Protein AF-A0A0N4T5H9-F1 (afdb_monomer_lite)

Structure (mmCIF, N/CA/C/O backbone):
data_AF-A0A0N4T5H9-F1
#
_entry.id   AF-A0A0N4T5H9-F1
#
loop_
_atom_site.group_PDB
_atom_site.id
_atom_site.type_symbol
_atom_site.label_atom_id
_atom_site.label_alt_id
_atom_site.label_comp_id
_atom_site.label_asym_id
_atom_site.label_entity_id
_atom_site.label_seq_id
_atom_site.pdbx_PDB_ins_code
_atom_site.Cartn_x
_atom_site.Cartn_y
_atom_site.Cartn_z
_atom_site.occupancy
_atom_site.B_iso_or_equiv
_atom_site.auth_seq_id
_atom_site.auth_comp_id
_atom_site.auth_asym_id
_atom_site.auth_atom_id
_atom_site.pdbx_PDB_model_num
ATOM 1 N N . MET A 1 1 ? 27.068 -24.570 19.892 1.00 39.22 1 MET A N 1
ATOM 2 C CA . MET A 1 1 ? 26.490 -24.006 21.129 1.00 39.22 1 MET A CA 1
ATOM 3 C C . MET A 1 1 ? 27.334 -22.810 21.532 1.00 39.22 1 MET A C 1
ATOM 5 O O . MET A 1 1 ? 28.509 -23.020 21.765 1.00 39.22 1 MET A O 1
ATOM 9 N N . HIS A 1 2 ? 26.787 -21.591 21.517 1.00 27.41 2 HIS A N 1
ATOM 10 C CA . HIS A 1 2 ? 27.026 -20.537 22.518 1.00 27.41 2 HIS A CA 1
ATOM 11 C C . HIS A 1 2 ? 26.233 -19.280 22.125 1.00 27.41 2 HIS A C 1
ATOM 13 O O . HIS A 1 2 ? 26.503 -18.631 21.120 1.00 27.41 2 HIS A O 1
ATOM 19 N N . PHE A 1 3 ? 25.209 -18.996 22.929 1.00 32.16 3 PHE A N 1
ATOM 20 C CA . PHE A 1 3 ? 24.444 -17.753 22.984 1.00 32.16 3 PHE A CA 1
ATOM 21 C C . PHE A 1 3 ? 25.029 -16.884 24.110 1.00 32.16 3 PHE A C 1
ATOM 23 O O . PHE A 1 3 ? 25.274 -17.404 25.197 1.00 32.16 3 PHE A O 1
ATOM 30 N N . SER A 1 4 ? 25.148 -15.572 23.903 1.00 33.88 4 SER A N 1
ATOM 31 C CA . SER A 1 4 ? 25.145 -14.555 24.974 1.00 33.88 4 SER A CA 1
ATOM 32 C C . SER A 1 4 ? 24.847 -13.175 24.352 1.00 33.88 4 SER A C 1
ATOM 34 O O . SER A 1 4 ? 25.606 -12.647 23.554 1.00 33.88 4 SER A O 1
ATOM 36 N N . ALA A 1 5 ? 23.608 -12.682 24.443 1.00 38.81 5 ALA A N 1
ATOM 37 C CA . ALA A 1 5 ? 23.087 -11.842 25.531 1.00 38.81 5 ALA A CA 1
ATOM 38 C C . ALA A 1 5 ? 23.601 -10.382 25.516 1.00 38.81 5 ALA A C 1
ATOM 40 O O . ALA A 1 5 ? 24.245 -9.923 26.454 1.00 38.81 5 ALA A O 1
ATOM 41 N N . LEU A 1 6 ? 23.240 -9.614 24.479 1.00 41.06 6 LEU A N 1
ATOM 42 C CA . LEU A 1 6 ? 23.252 -8.147 24.543 1.00 41.06 6 LEU A CA 1
ATOM 43 C C . LEU A 1 6 ? 21.972 -7.653 25.234 1.00 41.06 6 LEU A C 1
ATOM 45 O O . LEU A 1 6 ? 20.851 -8.039 24.903 1.00 41.06 6 LEU A O 1
ATOM 49 N N . THR A 1 7 ? 22.165 -6.842 26.268 1.00 40.56 7 THR A N 1
ATOM 50 C CA . THR A 1 7 ? 21.190 -6.544 27.316 1.00 40.56 7 THR A CA 1
ATOM 51 C C . THR A 1 7 ? 20.249 -5.389 26.945 1.00 40.56 7 THR A C 1
ATOM 53 O O . THR A 1 7 ? 20.640 -4.360 26.398 1.00 40.56 7 THR A O 1
ATOM 56 N N . LYS A 1 8 ? 18.969 -5.539 27.314 1.00 44.84 8 LYS A N 1
ATOM 57 C CA . LYS A 1 8 ? 17.819 -4.647 27.038 1.00 44.84 8 LYS A CA 1
ATOM 58 C C . LYS A 1 8 ? 17.963 -3.169 27.479 1.00 44.84 8 LYS A C 1
ATOM 60 O O . LYS A 1 8 ? 17.078 -2.373 27.185 1.00 44.84 8 LYS A O 1
ATOM 65 N N . LYS A 1 9 ? 19.052 -2.771 28.152 1.00 39.38 9 LYS A N 1
ATOM 66 C CA . LYS A 1 9 ? 19.261 -1.412 28.702 1.00 39.38 9 LYS A CA 1
ATOM 67 C C . LYS A 1 9 ? 19.756 -0.372 27.684 1.00 39.38 9 LYS A C 1
ATOM 69 O O . LYS A 1 9 ? 19.501 0.815 27.866 1.00 39.38 9 LYS A O 1
ATOM 74 N N . GLN A 1 10 ? 20.430 -0.777 26.606 1.00 36.09 10 GLN A N 1
ATOM 75 C CA . GLN A 1 10 ? 20.929 0.175 25.594 1.00 36.09 10 GLN A CA 1
ATOM 76 C C . GLN A 1 10 ? 19.849 0.641 24.605 1.00 36.09 10 GLN A C 1
ATOM 78 O O . GLN A 1 10 ? 19.958 1.727 24.036 1.00 36.09 10 GLN A O 1
ATOM 83 N N . ILE A 1 11 ? 18.776 -0.138 24.442 1.00 41.50 11 ILE A N 1
ATOM 84 C CA . ILE A 1 11 ? 17.653 0.193 23.553 1.00 41.50 11 ILE A CA 1
ATOM 85 C C . ILE A 1 11 ? 16.735 1.241 24.202 1.00 41.50 11 ILE A C 1
ATOM 87 O O . ILE A 1 11 ? 16.258 2.149 23.526 1.00 41.50 11 ILE A O 1
ATOM 91 N N . THR A 1 12 ? 16.550 1.192 25.524 1.00 41.12 12 THR A N 1
ATOM 92 C CA . THR A 1 12 ? 15.654 2.108 26.248 1.00 41.12 12 THR A CA 1
ATOM 93 C C . THR A 1 12 ? 16.169 3.548 26.321 1.00 41.12 12 THR A C 1
ATOM 95 O O . THR A 1 12 ? 15.364 4.473 26.313 1.00 41.12 12 THR A O 1
ATOM 98 N N . CYS A 1 13 ? 17.490 3.771 26.326 1.00 37.91 13 CYS A N 1
ATOM 99 C CA . CYS A 1 13 ? 18.054 5.126 26.424 1.00 37.91 13 CYS A CA 1
ATOM 100 C C . CYS A 1 13 ? 18.021 5.885 25.081 1.00 37.91 13 CYS A C 1
ATOM 102 O O . CYS A 1 13 ? 17.723 7.074 25.050 1.00 37.91 13 CYS A O 1
ATOM 104 N N . LYS A 1 14 ? 18.222 5.194 23.947 1.00 40.81 14 LYS A N 1
ATOM 105 C CA . LYS A 1 14 ? 18.081 5.807 22.610 1.00 40.81 14 LYS A CA 1
ATOM 106 C C . LYS A 1 14 ? 16.625 6.123 22.254 1.00 40.81 14 LYS A C 1
ATOM 108 O O . LYS A 1 14 ? 16.367 7.106 21.569 1.00 40.81 14 LYS A O 1
ATOM 113 N N . LEU A 1 15 ? 15.680 5.319 22.746 1.00 42.81 15 LEU A N 1
ATOM 114 C CA . LEU A 1 15 ? 14.251 5.524 22.509 1.00 42.81 15 LEU A CA 1
ATOM 115 C C . LEU A 1 15 ? 13.704 6.747 23.272 1.00 42.81 15 LEU A C 1
ATOM 117 O O . LEU A 1 15 ? 12.879 7.481 22.737 1.00 42.81 15 LEU A O 1
ATOM 121 N N . ALA A 1 16 ? 14.194 7.006 24.490 1.00 41.59 16 ALA A N 1
ATOM 122 C CA . ALA A 1 16 ? 13.716 8.110 25.326 1.00 41.59 16 ALA A CA 1
ATOM 123 C C . ALA A 1 16 ? 14.136 9.497 24.798 1.00 41.59 16 ALA A C 1
ATOM 125 O O . ALA A 1 16 ? 13.314 10.411 24.759 1.00 41.59 16 ALA A O 1
ATOM 126 N N . THR A 1 17 ? 15.377 9.656 24.329 1.00 44.97 17 THR A N 1
ATOM 127 C CA . THR A 1 17 ? 15.875 10.958 23.845 1.00 44.97 17 THR A CA 1
ATOM 128 C C . THR A 1 17 ? 15.283 11.343 22.484 1.00 44.97 17 THR A C 1
ATOM 130 O O . THR A 1 17 ? 15.044 12.520 22.226 1.00 44.97 17 THR A O 1
ATOM 133 N N . GLN A 1 18 ? 14.978 10.361 21.627 1.00 42.66 18 GLN A N 1
ATOM 134 C CA . GLN A 1 18 ? 14.375 10.620 20.316 1.00 42.66 18 GLN A CA 1
ATOM 135 C C . GLN A 1 18 ? 12.886 10.997 20.429 1.00 42.66 18 GLN A C 1
ATOM 137 O O . GLN A 1 18 ? 12.432 11.897 19.727 1.00 42.66 18 GLN A O 1
ATOM 142 N N . ILE A 1 19 ? 12.140 10.356 21.341 1.00 45.50 19 ILE A N 1
ATOM 143 C CA . ILE A 1 19 ? 10.709 10.636 21.558 1.00 45.50 19 ILE A CA 1
ATOM 144 C C . ILE A 1 19 ? 10.498 12.032 22.162 1.00 45.50 19 ILE A C 1
ATOM 146 O O . ILE A 1 19 ? 9.573 12.737 21.756 1.00 45.50 19 ILE A O 1
ATOM 150 N N . MET A 1 20 ? 11.380 12.467 23.068 1.00 44.34 20 MET A N 1
ATOM 151 C CA . MET A 1 20 ? 11.301 13.801 23.680 1.00 44.34 20 MET A CA 1
ATOM 152 C C . MET A 1 20 ? 11.513 14.934 22.661 1.00 44.34 20 MET A C 1
ATOM 154 O O . MET A 1 20 ? 10.913 15.992 22.803 1.00 44.34 20 MET A O 1
ATOM 158 N N . CYS A 1 21 ? 12.296 14.709 21.599 1.00 42.00 21 CYS A N 1
ATOM 159 C CA . CYS A 1 21 ? 12.596 15.742 20.600 1.00 42.00 21 CYS A CA 1
ATOM 160 C C . CYS A 1 21 ? 11.495 15.897 19.525 1.00 42.00 21 CYS A C 1
ATOM 162 O O . CYS A 1 21 ? 11.351 16.957 18.923 1.00 42.00 21 CYS A O 1
ATOM 164 N N . THR A 1 22 ? 10.665 14.870 19.299 1.00 44.16 22 THR A N 1
ATOM 165 C CA . THR A 1 22 ? 9.539 14.930 18.339 1.00 44.16 22 THR A CA 1
ATOM 166 C C . THR A 1 22 ? 8.216 15.416 18.938 1.00 44.16 22 THR A C 1
ATOM 168 O O . THR A 1 22 ? 7.281 15.699 18.193 1.00 44.16 22 THR A O 1
ATOM 171 N N . LEU A 1 23 ? 8.115 15.547 20.263 1.00 39.09 23 LEU A N 1
ATOM 172 C CA . LEU A 1 23 ? 6.903 16.033 20.939 1.00 39.09 23 LEU A CA 1
ATOM 173 C C . LEU A 1 23 ? 6.856 17.560 21.120 1.00 39.09 23 LEU A C 1
ATOM 175 O O . LEU A 1 23 ? 5.932 18.067 21.747 1.00 39.09 23 LEU A O 1
ATOM 179 N N . GLN A 1 24 ? 7.788 18.309 20.525 1.00 42.69 24 GLN A N 1
ATOM 180 C CA . GLN A 1 24 ? 7.769 19.778 20.556 1.00 42.69 24 GLN A CA 1
ATOM 181 C C . GLN A 1 24 ? 6.921 20.411 19.433 1.00 42.69 24 GLN A C 1
ATOM 183 O O . GLN A 1 24 ? 6.772 21.627 19.398 1.00 42.69 24 GLN A O 1
ATOM 188 N N . TYR A 1 25 ? 6.337 19.601 18.537 1.00 44.06 25 TYR A N 1
ATOM 189 C CA . TYR A 1 25 ? 5.547 20.068 17.384 1.00 44.06 25 TYR A CA 1
ATOM 190 C C . TYR A 1 25 ? 4.061 19.681 17.405 1.00 44.06 25 TYR A C 1
ATOM 192 O O . TYR A 1 25 ? 3.340 19.973 16.454 1.00 44.06 25 TYR A O 1
ATOM 200 N N . VAL A 1 26 ? 3.565 19.068 18.483 1.00 36.06 26 VAL A N 1
ATOM 201 C CA . VAL A 1 26 ? 2.126 18.829 18.656 1.00 36.06 26 VAL A CA 1
ATOM 202 C C . VAL A 1 26 ? 1.702 19.452 19.974 1.00 36.06 26 VAL A C 1
ATOM 204 O O . VAL A 1 26 ? 2.042 18.965 21.048 1.00 36.06 26 VAL A O 1
ATOM 207 N N . HIS A 1 27 ? 0.977 20.562 19.884 1.00 38.94 27 HIS A N 1
ATOM 208 C CA . HIS A 1 27 ? 0.356 21.215 21.024 1.00 38.94 27 HIS A CA 1
ATOM 209 C C . HIS A 1 27 ? -0.698 20.268 21.623 1.00 38.94 27 HIS A C 1
ATOM 211 O O . HIS A 1 27 ? -1.805 20.146 21.104 1.00 38.94 27 HIS A O 1
ATOM 217 N N . VAL A 1 28 ? -0.333 19.553 22.689 1.00 34.84 28 VAL A N 1
ATOM 218 C CA . VAL A 1 28 ? -1.264 18.789 23.529 1.00 34.84 28 VAL A CA 1
ATOM 219 C C . VAL A 1 28 ? -1.175 19.369 24.941 1.00 34.84 28 VAL A C 1
ATOM 221 O O . VAL A 1 28 ? -0.084 19.368 25.519 1.00 34.84 28 VAL A O 1
ATOM 224 N N . PRO A 1 29 ? -2.271 19.887 25.521 1.00 37.62 29 PRO A N 1
ATOM 225 C CA . PRO A 1 29 ? -2.235 20.438 26.865 1.00 37.62 29 PRO A CA 1
ATOM 226 C C . PRO A 1 29 ? -1.990 19.325 27.897 1.00 37.62 29 PRO A C 1
ATOM 228 O O . PRO A 1 29 ? -2.724 18.345 27.977 1.00 37.62 29 PRO A O 1
ATOM 231 N N . ALA A 1 30 ? -0.920 19.512 28.672 1.00 40.31 30 ALA A N 1
ATOM 232 C CA . ALA A 1 30 ? -0.655 18.966 30.003 1.00 40.31 30 ALA A CA 1
ATOM 233 C C . ALA A 1 30 ? -1.007 17.484 30.265 1.00 40.31 30 ALA A C 1
ATOM 235 O O . ALA A 1 30 ? -1.919 17.170 31.027 1.00 40.31 30 ALA A O 1
ATOM 236 N N . LEU A 1 31 ? -0.171 16.557 29.788 1.00 32.88 31 LEU A N 1
ATOM 237 C CA . LEU A 1 31 ? -0.035 15.242 30.426 1.00 32.88 31 LEU A CA 1
ATOM 238 C C . LEU A 1 31 ? 1.099 15.290 31.461 1.00 32.88 31 LEU A C 1
ATOM 240 O O . LEU A 1 31 ? 2.283 15.255 31.126 1.00 32.88 31 LEU A O 1
ATOM 244 N N . ARG A 1 32 ? 0.729 15.371 32.746 1.00 39.72 32 ARG A N 1
ATOM 245 C CA . ARG A 1 32 ? 1.647 15.170 33.880 1.00 39.72 32 ARG A CA 1
ATOM 246 C C . ARG A 1 32 ? 2.096 13.707 33.911 1.00 39.72 32 ARG A C 1
ATOM 248 O O . ARG A 1 32 ? 1.381 12.852 34.427 1.00 39.72 32 ARG A O 1
ATOM 255 N N . PHE A 1 33 ? 3.301 13.416 33.434 1.00 29.30 33 PHE A N 1
ATOM 256 C CA . PHE A 1 33 ? 3.949 12.133 33.702 1.00 29.30 33 PHE A CA 1
ATOM 257 C C . PHE A 1 33 ? 4.701 12.200 35.037 1.00 29.30 33 PHE A C 1
ATOM 259 O O . PHE A 1 33 ? 5.674 12.936 35.183 1.00 29.30 33 PHE A O 1
ATOM 266 N N . ARG A 1 34 ? 4.255 11.418 36.030 1.00 36.59 34 ARG A N 1
ATOM 267 C CA . ARG A 1 34 ? 5.051 11.124 37.231 1.00 36.59 34 ARG A CA 1
ATOM 268 C C . ARG A 1 34 ? 6.066 10.042 36.876 1.00 36.59 34 ARG A C 1
ATOM 270 O O . ARG A 1 34 ? 5.709 8.872 36.768 1.00 36.59 34 ARG A O 1
ATOM 277 N N . ILE A 1 35 ? 7.326 10.424 36.712 1.00 34.97 35 ILE A N 1
ATOM 278 C CA . ILE A 1 35 ? 8.437 9.471 36.663 1.00 34.97 35 ILE A CA 1
ATOM 279 C C . ILE A 1 35 ? 8.789 9.118 38.110 1.00 34.97 35 ILE A C 1
ATOM 281 O O . ILE A 1 35 ? 9.207 9.977 38.883 1.00 34.97 35 ILE A O 1
ATOM 285 N N . TRP A 1 36 ? 8.594 7.857 38.492 1.00 29.62 36 TRP A N 1
ATOM 286 C CA . TRP A 1 36 ? 9.040 7.339 39.785 1.00 29.62 36 TRP A CA 1
ATOM 287 C C . TRP A 1 36 ? 10.500 6.892 39.647 1.00 29.62 36 TRP A C 1
ATOM 289 O O . TRP A 1 36 ? 10.788 5.759 39.263 1.00 29.62 36 TRP A O 1
ATOM 299 N N . LEU A 1 37 ? 11.443 7.795 39.920 1.00 34.19 37 LEU A N 1
ATOM 300 C CA . LEU A 1 37 ? 12.820 7.388 40.188 1.00 34.19 37 LEU A CA 1
ATOM 301 C C . LEU A 1 37 ? 12.828 6.737 41.574 1.00 34.19 37 LEU A C 1
ATOM 303 O O . LEU A 1 37 ? 12.548 7.389 42.579 1.00 34.19 37 LEU A O 1
ATOM 307 N N . ARG A 1 38 ? 13.115 5.432 41.638 1.00 32.03 38 ARG A N 1
ATOM 308 C CA . ARG A 1 38 ? 13.429 4.783 42.917 1.00 32.03 38 ARG A CA 1
ATOM 309 C C . ARG A 1 38 ? 14.622 5.519 43.529 1.00 32.03 38 ARG A C 1
ATOM 311 O O . ARG A 1 38 ? 15.711 5.442 42.972 1.00 32.03 38 ARG A O 1
ATOM 318 N N . GLY A 1 39 ? 14.422 6.162 44.679 1.00 40.06 39 GLY A N 1
ATOM 319 C CA . GLY A 1 39 ? 15.521 6.394 45.616 1.00 40.06 39 GLY A CA 1
ATOM 320 C C . GLY A 1 39 ? 15.753 7.795 46.173 1.00 40.06 39 GLY A C 1
ATOM 321 O O . GLY A 1 39 ? 16.691 7.912 46.949 1.00 40.06 39 GLY A O 1
ATOM 322 N N . THR A 1 40 ? 14.955 8.831 45.896 1.00 31.59 40 THR A N 1
ATOM 323 C CA . THR A 1 40 ? 15.081 10.101 46.644 1.00 31.59 40 THR A CA 1
ATOM 324 C C . THR A 1 40 ? 13.724 10.736 46.943 1.00 31.59 40 THR A C 1
ATOM 326 O O . THR A 1 40 ? 12.840 10.851 46.096 1.00 31.59 40 THR A O 1
ATOM 329 N N . LYS A 1 41 ? 13.532 11.090 48.217 1.00 32.53 41 LYS A N 1
ATOM 330 C CA . LYS A 1 41 ? 12.342 11.755 48.747 1.00 32.53 41 LYS A CA 1
ATOM 331 C C . LYS A 1 41 ? 12.366 13.228 48.331 1.00 32.53 41 LYS A C 1
ATOM 333 O O . LYS A 1 41 ? 13.335 13.898 48.644 1.00 32.53 41 LYS A O 1
ATOM 338 N N . SER A 1 42 ? 11.250 13.704 47.771 1.00 36.22 42 SER A N 1
ATOM 339 C CA . SER A 1 42 ? 10.806 15.110 47.733 1.00 36.22 42 SER A CA 1
ATOM 340 C C . SER A 1 42 ? 11.697 16.127 47.006 1.00 36.22 42 SER A C 1
ATOM 342 O O . SER A 1 42 ? 12.847 16.306 47.364 1.00 36.22 42 SER A O 1
ATOM 344 N N . LEU A 1 43 ? 11.085 16.856 46.063 1.00 38.19 43 LEU A N 1
ATOM 345 C CA . LEU A 1 43 ? 11.258 18.283 45.701 1.00 38.19 43 LEU A CA 1
ATOM 346 C C . LEU A 1 43 ? 10.579 18.427 44.323 1.00 38.19 43 LEU A C 1
ATOM 348 O O . LEU A 1 43 ? 11.106 17.975 43.315 1.00 38.19 43 LEU A O 1
ATOM 352 N N . ARG A 1 44 ? 9.261 18.645 44.254 1.00 38.75 44 ARG A N 1
ATOM 353 C CA . ARG A 1 44 ? 8.592 19.961 44.239 1.00 38.75 44 ARG A CA 1
ATOM 354 C C . ARG A 1 44 ? 9.331 20.997 43.375 1.00 38.75 44 ARG A C 1
ATOM 356 O O . ARG A 1 44 ? 10.379 21.489 43.760 1.00 38.75 44 ARG A O 1
ATOM 363 N N . ASP A 1 45 ? 8.699 21.256 42.228 1.00 33.34 45 ASP A N 1
ATOM 364 C CA . ASP A 1 45 ? 8.788 22.416 41.336 1.00 33.34 45 ASP A CA 1
ATOM 365 C C . ASP A 1 45 ? 10.111 22.678 40.601 1.00 33.34 45 ASP A C 1
ATOM 367 O O . ASP A 1 45 ? 10.962 23.446 41.031 1.00 33.34 45 ASP A O 1
ATOM 371 N N . VAL A 1 46 ? 10.220 22.106 39.396 1.00 38.06 46 VAL A N 1
ATOM 372 C CA . VAL A 1 46 ? 11.136 22.588 38.353 1.00 38.06 46 VAL A CA 1
ATOM 373 C C . VAL A 1 46 ? 10.288 23.147 37.211 1.00 38.06 46 VAL A C 1
ATOM 375 O O . VAL A 1 46 ? 9.695 22.391 36.440 1.00 38.06 46 VAL A O 1
ATOM 378 N N . SER A 1 47 ? 10.200 24.476 37.126 1.00 31.30 47 SER A N 1
ATOM 379 C CA . SER A 1 47 ? 9.632 25.183 35.972 1.00 31.30 47 SER A CA 1
ATOM 380 C C . SER A 1 47 ? 10.693 25.332 34.885 1.00 31.30 47 SER A C 1
ATOM 382 O O . SER A 1 47 ? 11.792 25.811 35.151 1.00 31.30 47 SER A O 1
ATOM 384 N N . PHE A 1 48 ? 10.352 24.962 33.650 1.00 33.72 48 PHE A N 1
ATOM 385 C CA . PHE A 1 48 ? 11.185 25.206 32.474 1.00 33.72 48 PHE A CA 1
ATOM 386 C C . PHE A 1 48 ? 10.597 26.367 31.666 1.00 33.72 48 PHE A C 1
ATOM 388 O O . PHE A 1 48 ? 9.481 26.266 31.161 1.00 33.72 48 PHE A O 1
ATOM 395 N N . HIS A 1 49 ? 11.357 27.453 31.518 1.00 29.14 49 HIS A N 1
ATOM 396 C CA . HIS A 1 49 ? 11.109 28.472 30.498 1.00 29.14 49 HIS A CA 1
ATOM 397 C C . HIS A 1 49 ? 11.926 28.128 29.248 1.00 29.14 49 HIS A C 1
ATOM 399 O O . HIS A 1 49 ? 13.148 28.022 29.318 1.00 29.14 49 HIS A O 1
ATOM 405 N N . PHE A 1 50 ? 11.262 27.980 28.101 1.00 33.19 50 PHE A N 1
ATOM 406 C CA . PHE A 1 50 ? 11.929 27.919 26.800 1.00 33.19 50 PHE A CA 1
ATOM 407 C C . PHE A 1 50 ? 11.882 29.304 26.153 1.00 33.19 50 PHE A C 1
ATOM 409 O O . PHE A 1 50 ? 10.810 29.765 25.767 1.00 33.19 50 PHE A O 1
ATOM 416 N N . CYS A 1 51 ? 13.039 29.961 26.039 1.00 28.88 51 CYS A N 1
ATOM 417 C CA . CYS A 1 51 ? 13.213 31.099 25.138 1.00 28.88 51 CYS A CA 1
ATOM 418 C C . CYS A 1 51 ? 13.775 30.595 23.799 1.00 28.88 51 CYS A C 1
ATOM 420 O O . CYS A 1 51 ? 14.547 29.637 23.767 1.00 28.88 51 CYS A O 1
ATOM 422 N N . GLY A 1 52 ? 13.295 31.179 22.703 1.00 33.06 52 GLY A N 1
ATOM 423 C CA . GLY A 1 52 ? 13.366 30.620 21.357 1.00 33.06 52 GLY A CA 1
ATOM 424 C C . GLY A 1 52 ? 14.711 30.702 20.625 1.00 33.06 52 GLY A C 1
ATOM 425 O O . GLY A 1 52 ? 15.616 31.439 20.994 1.00 33.06 52 GLY A O 1
ATOM 426 N N . LEU A 1 53 ? 14.707 29.970 19.504 1.00 32.19 53 LEU A N 1
ATOM 427 C CA . LEU A 1 53 ? 15.606 29.953 18.340 1.00 32.19 53 LEU A CA 1
ATOM 428 C C . LEU A 1 53 ? 17.040 29.398 18.496 1.00 32.19 53 LEU A C 1
ATOM 430 O O . LEU A 1 53 ? 17.684 29.552 19.531 1.00 32.19 53 LEU A O 1
ATOM 434 N N . PRO A 1 54 ? 17.547 28.707 17.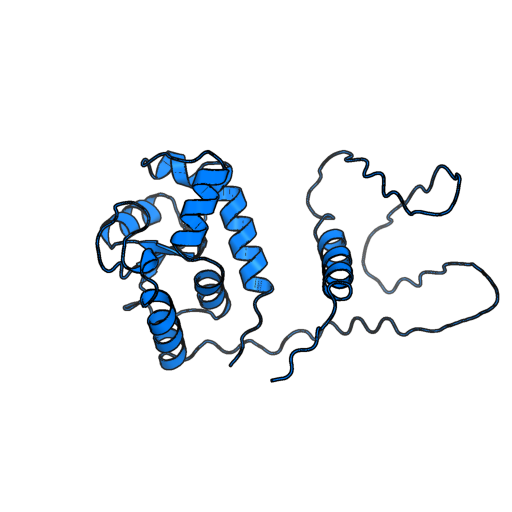448 1.00 42.19 54 PRO A N 1
ATOM 435 C CA . PRO A 1 54 ? 18.792 27.966 17.503 1.00 42.19 54 PRO A CA 1
ATOM 436 C C . PRO A 1 54 ? 19.953 28.858 17.064 1.00 42.19 54 PRO A C 1
ATOM 438 O O . PRO A 1 54 ? 20.276 28.964 15.883 1.00 42.19 54 PRO A O 1
ATOM 441 N N . SER A 1 55 ? 20.635 29.445 18.034 1.00 38.22 55 SER A N 1
ATOM 442 C CA . SER A 1 55 ? 21.982 29.976 17.840 1.00 38.22 55 SER A CA 1
ATOM 443 C C . SER A 1 55 ? 22.796 29.648 19.085 1.00 38.22 55 SER A C 1
ATOM 445 O O . SER A 1 55 ? 22.629 30.267 20.126 1.00 38.22 55 SER A O 1
ATOM 447 N N . ILE A 1 56 ? 23.620 28.598 18.964 1.00 49.84 56 ILE A N 1
ATOM 448 C CA . ILE A 1 56 ? 24.774 28.241 19.811 1.00 49.84 56 ILE A CA 1
ATOM 449 C C . ILE A 1 56 ? 24.613 28.683 21.282 1.00 49.84 56 ILE A C 1
ATOM 451 O O . ILE A 1 56 ? 25.242 29.628 21.748 1.00 49.84 56 ILE A O 1
ATOM 455 N N . GLY A 1 57 ? 23.745 27.988 22.020 1.00 33.66 57 GLY A N 1
ATOM 456 C CA . GLY A 1 57 ? 23.524 28.217 23.449 1.00 33.66 57 GLY A CA 1
ATOM 457 C C . GLY A 1 57 ? 24.330 27.248 24.316 1.00 33.66 57 GLY A C 1
ATOM 458 O O . GLY A 1 57 ? 24.200 26.031 24.186 1.00 33.66 57 GLY A O 1
ATOM 459 N N . ARG A 1 58 ? 25.155 27.787 25.219 1.00 44.69 58 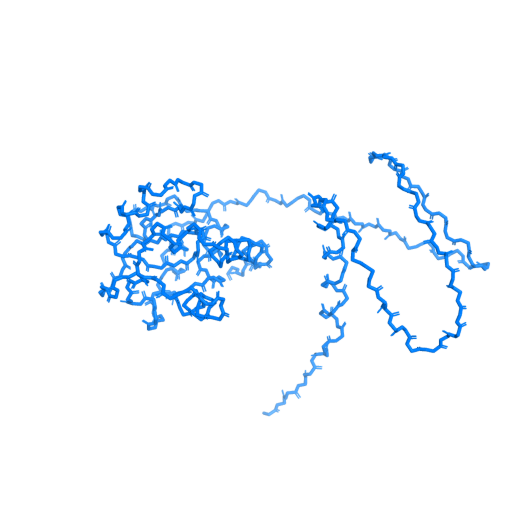ARG A N 1
ATOM 460 C CA . ARG A 1 58 ? 25.872 27.062 26.282 1.00 44.69 58 ARG A CA 1
ATOM 461 C C . ARG A 1 58 ? 24.885 26.756 27.419 1.00 44.69 58 ARG A C 1
ATOM 463 O O . ARG A 1 58 ? 24.276 27.679 27.945 1.00 44.69 58 ARG A O 1
ATOM 470 N N . VAL A 1 59 ? 24.740 25.494 27.825 1.00 37.84 59 VAL A N 1
ATOM 471 C CA . VAL A 1 59 ? 23.951 25.123 29.017 1.00 37.84 59 VAL A CA 1
ATOM 472 C C . VAL A 1 59 ? 24.904 24.913 30.188 1.00 37.84 59 VAL A C 1
ATOM 474 O O . VAL A 1 59 ? 25.738 24.011 30.161 1.00 37.84 59 VAL A O 1
ATOM 477 N N . THR A 1 60 ? 24.788 25.742 31.222 1.00 38.81 60 THR A N 1
ATOM 478 C CA . THR A 1 60 ? 25.448 25.534 32.516 1.00 38.81 60 THR A CA 1
ATOM 479 C C . THR A 1 60 ? 24.491 24.812 33.456 1.00 38.81 60 THR A C 1
ATOM 481 O O . THR A 1 60 ? 23.476 25.376 33.857 1.00 38.81 60 THR A O 1
ATOM 484 N N . LEU A 1 61 ? 24.820 23.577 33.833 1.00 39.75 61 LEU A N 1
ATOM 485 C CA . LEU A 1 61 ? 24.204 22.892 34.968 1.00 39.75 61 LEU A CA 1
ATOM 486 C C . LEU A 1 61 ? 25.233 22.871 36.098 1.00 39.75 61 LEU A C 1
ATOM 488 O O . LEU A 1 61 ? 26.231 22.160 36.024 1.00 39.75 61 LEU A O 1
ATOM 492 N N . GLY A 1 62 ? 25.027 23.713 37.108 1.00 34.09 62 GLY A N 1
ATOM 493 C CA . GLY A 1 62 ? 25.906 23.787 38.268 1.00 34.09 62 GLY A CA 1
ATOM 494 C C . GLY A 1 62 ? 25.560 22.713 39.290 1.00 34.09 62 GLY A C 1
ATOM 495 O O . GLY A 1 62 ? 24.570 22.851 40.001 1.00 34.09 62 GLY A O 1
ATOM 496 N N . VAL A 1 63 ? 26.405 21.685 39.403 1.00 37.53 63 VAL A N 1
ATOM 497 C CA . VAL A 1 63 ? 26.555 20.905 40.640 1.00 37.53 63 VAL A CA 1
ATOM 498 C C . VAL A 1 63 ? 28.029 20.501 40.786 1.00 37.53 63 VAL A C 1
ATOM 500 O O . VAL A 1 63 ? 28.479 19.569 40.131 1.00 37.53 63 VAL A O 1
ATOM 503 N N . GLY A 1 64 ? 28.785 21.189 41.647 1.00 38.38 64 GLY A N 1
ATOM 504 C CA . GLY A 1 64 ? 30.100 20.726 42.118 1.00 38.38 64 GLY A CA 1
ATOM 505 C C . GLY A 1 64 ? 31.279 20.813 41.129 1.00 38.38 64 GLY A C 1
ATOM 506 O O . GLY A 1 64 ? 31.128 20.888 39.917 1.00 38.38 64 GLY A O 1
ATOM 507 N N . HIS A 1 65 ? 32.488 20.835 41.692 1.00 39.69 65 HIS A N 1
ATOM 508 C CA . HIS A 1 65 ? 33.749 21.350 41.132 1.00 39.69 65 HIS A CA 1
ATOM 509 C C . HIS A 1 65 ? 34.452 20.464 40.071 1.00 39.69 65 HIS A C 1
ATOM 511 O O . HIS A 1 65 ? 35.680 20.452 39.998 1.00 39.69 65 HIS A O 1
ATOM 517 N N . LEU A 1 66 ? 33.714 19.712 39.246 1.00 38.09 66 LEU A N 1
ATOM 518 C CA . LEU A 1 66 ? 34.299 18.829 38.227 1.00 38.09 66 LEU A CA 1
ATOM 519 C C . LEU A 1 66 ? 33.815 19.210 36.819 1.00 38.09 66 LEU A C 1
ATOM 521 O O . LEU A 1 66 ? 32.707 18.875 36.405 1.00 38.09 66 LEU A O 1
ATOM 525 N N . VAL A 1 67 ? 34.664 19.917 36.069 1.00 40.62 67 VAL A N 1
ATOM 526 C CA . VAL A 1 67 ? 34.409 20.278 34.668 1.00 40.62 67 VAL A CA 1
ATOM 527 C C . VAL A 1 67 ? 34.698 19.061 33.788 1.00 40.62 67 VAL A C 1
ATOM 529 O O . VAL A 1 67 ? 35.812 18.875 33.310 1.00 40.62 67 VAL A O 1
ATOM 532 N N . LEU A 1 68 ? 33.698 18.209 33.569 1.00 38.84 68 LEU A N 1
ATOM 533 C CA . LEU A 1 68 ? 33.736 17.231 32.481 1.00 38.84 68 LEU A CA 1
ATOM 534 C C . LEU A 1 68 ? 33.187 17.898 31.219 1.00 38.84 68 LEU A C 1
ATOM 536 O O . LEU A 1 68 ? 31.982 17.930 30.972 1.00 38.84 68 LEU A O 1
ATOM 540 N N . SER A 1 69 ? 34.089 18.453 30.416 1.00 40.44 69 SER A N 1
ATOM 541 C CA . SER A 1 69 ? 33.815 18.880 29.047 1.00 40.44 69 SER A CA 1
ATOM 542 C C . SER A 1 69 ? 33.558 17.648 28.176 1.00 40.44 69 SER A C 1
ATOM 544 O O . SER A 1 69 ? 34.454 17.114 27.531 1.00 40.44 69 SER A O 1
ATOM 546 N N . VAL A 1 70 ? 32.315 17.170 28.153 1.00 39.97 70 VAL A N 1
ATOM 547 C CA . VAL A 1 70 ? 31.888 16.204 27.139 1.00 39.97 70 VAL A CA 1
ATOM 548 C C . VAL A 1 70 ? 31.528 17.000 25.886 1.00 39.97 70 VAL A C 1
ATOM 550 O O . VAL A 1 70 ? 30.590 17.800 25.936 1.00 39.97 70 VAL A O 1
ATOM 553 N N . PRO A 1 71 ? 32.228 16.827 24.753 1.00 42.44 71 PRO A N 1
ATOM 554 C CA . PRO A 1 71 ? 31.759 17.404 23.509 1.00 42.44 71 PRO A CA 1
ATOM 555 C C . PRO A 1 71 ? 30.417 16.750 23.166 1.00 42.44 71 PRO A C 1
ATOM 557 O O . PRO A 1 71 ? 30.360 15.574 22.806 1.00 42.44 71 PRO A O 1
ATOM 560 N N . ILE A 1 72 ? 29.324 17.516 23.229 1.00 48.41 72 ILE A N 1
ATOM 561 C CA . ILE A 1 72 ? 28.108 17.194 22.475 1.00 48.41 72 ILE A CA 1
ATOM 562 C C . ILE A 1 72 ? 28.434 17.515 21.018 1.00 48.41 72 ILE A C 1
ATOM 564 O O . ILE A 1 72 ? 27.936 18.465 20.422 1.00 48.41 72 ILE A O 1
ATOM 568 N N . ALA A 1 73 ? 29.301 16.703 20.423 1.00 44.03 73 ALA A N 1
ATOM 569 C CA . ALA A 1 73 ? 29.269 16.516 18.994 1.00 44.03 73 ALA A CA 1
ATOM 570 C C . ALA A 1 73 ? 28.022 15.670 18.722 1.00 44.03 73 ALA A C 1
ATOM 572 O O . ALA A 1 73 ? 28.099 14.466 18.479 1.00 44.03 73 ALA A O 1
ATOM 573 N N . CYS A 1 74 ? 26.843 16.302 18.752 1.00 39.84 74 CYS A N 1
ATOM 574 C CA . CYS A 1 74 ? 25.737 15.808 17.947 1.00 39.84 74 CYS A CA 1
ATOM 57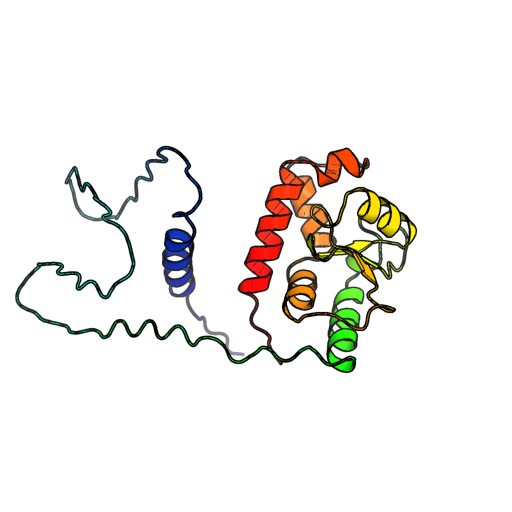5 C C . CYS A 1 74 ? 26.126 16.114 16.501 1.00 39.84 74 CYS A C 1
ATOM 577 O O . CYS A 1 74 ? 25.648 17.058 15.878 1.00 39.84 74 CYS A O 1
ATOM 579 N N . HIS A 1 75 ? 27.095 15.350 15.999 1.00 37.53 75 HIS A N 1
ATOM 580 C CA . HIS A 1 75 ? 27.440 15.309 14.599 1.00 37.53 75 HIS A CA 1
ATOM 581 C C . HIS A 1 75 ? 26.263 14.596 13.939 1.00 37.53 75 HIS A C 1
ATOM 583 O O . HIS A 1 75 ? 26.286 13.390 13.685 1.00 37.53 75 HIS A O 1
ATOM 589 N N . PHE A 1 76 ? 25.176 15.338 13.733 1.00 38.88 76 PHE A N 1
ATOM 590 C CA . PHE A 1 76 ? 24.172 14.970 12.762 1.00 38.88 76 PHE A CA 1
ATOM 591 C C . PHE A 1 76 ? 24.912 15.032 11.431 1.00 38.88 76 PHE A C 1
ATOM 593 O O . PHE A 1 76 ? 25.046 16.090 10.825 1.00 38.88 76 PHE A O 1
ATOM 600 N N . LYS A 1 77 ? 25.526 13.907 11.037 1.00 42.00 77 LYS A N 1
ATOM 601 C CA . LYS A 1 77 ? 25.958 13.701 9.661 1.00 42.00 77 LYS A CA 1
ATOM 602 C C . LYS A 1 77 ? 24.711 13.971 8.829 1.00 42.00 77 LYS A C 1
ATOM 604 O O . LYS A 1 77 ? 23.807 13.139 8.803 1.00 42.00 77 LYS A O 1
ATOM 609 N N . MET A 1 78 ? 24.649 15.155 8.224 1.00 37.75 78 MET A N 1
ATOM 610 C CA . MET A 1 78 ? 23.794 15.414 7.080 1.00 37.75 78 MET A CA 1
ATOM 611 C C . MET A 1 78 ? 24.137 14.293 6.105 1.00 37.75 78 MET A C 1
ATOM 613 O O . MET A 1 78 ? 25.282 14.173 5.666 1.00 37.75 78 MET A O 1
ATOM 617 N N . GLY A 1 79 ? 23.203 13.351 5.980 1.00 43.31 79 GLY A N 1
ATOM 618 C CA . GLY A 1 79 ? 23.412 12.110 5.258 1.00 43.31 79 GLY A CA 1
ATOM 619 C C . GLY A 1 79 ? 23.851 12.415 3.837 1.00 43.31 79 GLY A C 1
ATOM 620 O O . GLY A 1 79 ? 23.366 13.366 3.226 1.00 43.31 79 GLY A O 1
ATOM 621 N N . ALA A 1 80 ? 24.776 11.598 3.335 1.00 50.31 80 ALA A N 1
ATOM 622 C CA . ALA A 1 80 ? 25.043 11.493 1.912 1.00 50.31 80 ALA A CA 1
ATOM 623 C C . ALA A 1 80 ? 23.712 11.442 1.145 1.00 50.31 80 ALA A C 1
ATOM 625 O O . ALA A 1 80 ? 22.751 10.839 1.631 1.00 50.31 80 ALA A O 1
ATOM 626 N N . ALA A 1 81 ? 23.659 12.086 -0.023 1.00 56.09 81 ALA A N 1
ATOM 627 C CA . ALA A 1 81 ? 22.536 11.955 -0.939 1.00 56.09 81 ALA A CA 1
ATOM 628 C C . ALA A 1 81 ? 22.233 10.459 -1.116 1.00 56.09 81 ALA A C 1
ATOM 630 O O . ALA A 1 81 ? 23.083 9.704 -1.580 1.00 56.09 81 ALA A O 1
ATOM 631 N N . GLU A 1 82 ? 21.067 10.015 -0.648 1.00 67.12 82 GLU A N 1
ATOM 632 C CA . GLU A 1 82 ? 20.657 8.620 -0.767 1.00 67.12 82 GLU A CA 1
ATOM 633 C C . GLU A 1 82 ? 20.363 8.379 -2.254 1.00 67.12 82 GLU A C 1
ATOM 635 O O . GLU A 1 82 ? 19.321 8.800 -2.761 1.00 67.12 82 GLU A O 1
ATOM 640 N N . GLU A 1 83 ? 21.322 7.790 -2.975 1.00 82.81 83 GLU A N 1
ATOM 641 C CA . GLU A 1 83 ? 21.166 7.448 -4.390 1.00 82.81 83 GLU A CA 1
ATOM 642 C C . GLU A 1 83 ? 19.932 6.559 -4.578 1.00 82.81 83 GLU A C 1
ATOM 644 O O . GLU A 1 83 ? 19.636 5.706 -3.743 1.00 82.81 83 GLU A O 1
ATOM 649 N N . ALA A 1 84 ? 19.173 6.768 -5.656 1.00 88.94 84 ALA A N 1
ATOM 650 C CA . ALA A 1 84 ? 17.954 6.004 -5.903 1.00 88.94 84 ALA A CA 1
ATOM 651 C C . ALA A 1 84 ? 18.258 4.496 -6.063 1.00 88.94 84 ALA A C 1
ATOM 653 O O . ALA A 1 84 ? 19.283 4.144 -6.646 1.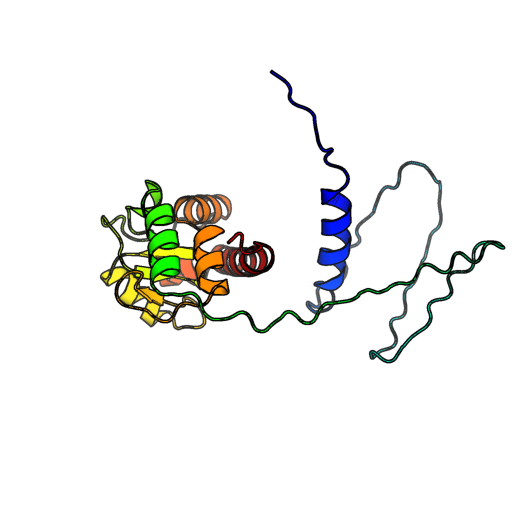00 88.94 84 ALA A O 1
ATOM 654 N N . PRO A 1 85 ? 17.372 3.597 -5.590 1.00 91.94 85 PRO A N 1
ATOM 655 C CA . PRO A 1 85 ? 17.579 2.157 -5.716 1.00 91.94 85 PRO A CA 1
ATOM 656 C C . PRO A 1 85 ? 17.636 1.724 -7.181 1.00 91.94 85 PRO A C 1
ATOM 658 O O . PRO A 1 85 ? 16.842 2.187 -8.011 1.00 91.94 85 PRO A O 1
ATOM 661 N N . LEU A 1 86 ? 18.515 0.770 -7.496 1.00 92.12 86 LEU A N 1
ATOM 662 C CA . LEU A 1 86 ? 18.551 0.172 -8.825 1.00 92.12 86 LEU A CA 1
ATOM 663 C C . LEU A 1 86 ? 17.331 -0.735 -9.027 1.00 92.12 86 LEU A C 1
ATOM 665 O O . LEU A 1 86 ? 16.750 -1.290 -8.090 1.00 92.12 86 LEU A O 1
ATOM 669 N N . LYS A 1 87 ? 16.964 -0.964 -10.292 1.00 91.62 87 LYS A N 1
ATOM 670 C CA . LYS A 1 87 ? 15.853 -1.862 -10.653 1.00 91.62 87 LYS A CA 1
ATOM 671 C C . LYS A 1 87 ? 16.022 -3.270 -10.061 1.00 91.62 87 LYS A C 1
ATOM 673 O O . LYS A 1 87 ? 15.035 -3.875 -9.642 1.00 91.62 87 LYS A O 1
ATOM 678 N N . ALA A 1 88 ? 17.255 -3.776 -10.006 1.00 92.62 88 ALA A N 1
ATOM 679 C CA . ALA A 1 88 ? 17.571 -5.083 -9.430 1.00 92.62 88 ALA A CA 1
ATOM 680 C C . ALA A 1 88 ? 17.301 -5.142 -7.913 1.00 92.62 88 ALA A C 1
ATOM 682 O O . ALA A 1 88 ? 16.775 -6.146 -7.419 1.00 92.62 88 ALA A O 1
ATOM 683 N N . ASP A 1 89 ? 17.577 -4.054 -7.188 1.00 93.00 89 ASP A N 1
ATOM 684 C CA . ASP A 1 89 ? 17.336 -3.957 -5.745 1.00 93.00 89 ASP A CA 1
ATOM 685 C C . ASP A 1 89 ? 15.839 -3.956 -5.450 1.00 93.00 89 ASP A C 1
ATOM 687 O O . ASP A 1 89 ? 15.354 -4.751 -4.639 1.00 93.00 89 ASP A O 1
ATOM 691 N N . ILE A 1 90 ? 15.085 -3.133 -6.189 1.00 94.62 90 ILE A N 1
ATOM 692 C CA . ILE A 1 90 ? 13.620 -3.050 -6.103 1.00 94.62 90 ILE A CA 1
ATOM 693 C C . ILE A 1 90 ? 13.002 -4.443 -6.296 1.00 94.62 90 ILE A C 1
ATOM 695 O O . ILE A 1 90 ? 12.201 -4.905 -5.477 1.00 94.62 90 ILE A O 1
ATOM 699 N N . GLN A 1 91 ? 13.412 -5.148 -7.355 1.00 94.44 91 GLN A N 1
ATOM 700 C CA . GLN A 1 91 ? 12.925 -6.496 -7.655 1.00 94.44 91 GLN A CA 1
ATOM 701 C C . GLN A 1 91 ? 13.291 -7.500 -6.560 1.00 94.44 91 GLN A C 1
ATOM 703 O O . GLN A 1 91 ? 12.461 -8.331 -6.180 1.00 94.44 91 GLN A O 1
ATOM 708 N N . THR A 1 92 ? 14.506 -7.419 -6.018 1.00 95.12 92 THR A N 1
ATOM 709 C CA . THR A 1 92 ? 14.962 -8.301 -4.940 1.00 95.12 92 THR A CA 1
ATOM 710 C C . THR A 1 92 ? 14.151 -8.095 -3.664 1.00 95.12 92 THR A C 1
ATOM 712 O O . THR A 1 92 ? 13.726 -9.080 -3.048 1.00 95.12 92 THR A O 1
ATOM 715 N N . VAL A 1 93 ? 13.875 -6.842 -3.292 1.00 94.88 93 VAL A N 1
ATOM 716 C CA . VAL A 1 93 ? 13.039 -6.504 -2.132 1.00 94.88 93 VAL A CA 1
ATOM 717 C C . VAL A 1 93 ? 11.618 -7.037 -2.320 1.00 94.88 93 VAL A C 1
ATOM 719 O O . VAL A 1 93 ? 11.128 -7.783 -1.468 1.00 94.88 93 VAL A O 1
ATOM 722 N N . PHE A 1 94 ? 10.966 -6.747 -3.449 1.00 96.19 94 PHE A N 1
ATOM 723 C CA . PHE A 1 94 ? 9.597 -7.218 -3.686 1.00 96.19 94 PHE A CA 1
ATOM 724 C C . PHE A 1 94 ? 9.494 -8.736 -3.838 1.00 96.19 94 PHE A C 1
ATOM 726 O O . PHE A 1 94 ? 8.494 -9.324 -3.423 1.00 96.19 94 PHE A O 1
ATOM 733 N N . ARG A 1 95 ? 10.522 -9.405 -4.369 1.00 95.19 95 ARG A N 1
ATOM 734 C CA . ARG A 1 95 ? 10.584 -10.873 -4.392 1.00 95.19 95 ARG A CA 1
ATOM 735 C C . ARG A 1 95 ? 10.541 -11.449 -2.977 1.00 95.19 95 ARG A C 1
ATOM 737 O O . ARG A 1 95 ? 9.748 -12.353 -2.728 1.00 95.19 95 ARG A O 1
ATOM 744 N N . LYS A 1 96 ? 11.334 -10.899 -2.049 1.00 96.00 96 LYS A N 1
ATOM 745 C CA . LYS A 1 96 ? 11.340 -11.323 -0.637 1.00 96.00 96 LYS A CA 1
ATOM 746 C C . LYS A 1 96 ? 9.994 -11.038 0.038 1.00 96.00 96 LYS A C 1
ATOM 748 O O . LYS A 1 96 ? 9.426 -11.922 0.672 1.00 96.00 96 LYS A O 1
ATOM 753 N N . LEU A 1 97 ? 9.448 -9.833 -0.127 1.00 96.00 97 LEU A N 1
ATOM 754 C CA . LEU A 1 97 ? 8.214 -9.435 0.559 1.00 96.00 97 LEU A CA 1
ATOM 755 C C . LEU A 1 97 ? 6.969 -10.174 0.048 1.00 96.00 97 LEU A C 1
ATOM 757 O O . LEU A 1 97 ? 6.121 -10.552 0.856 1.00 96.00 97 LEU A O 1
ATOM 761 N N . ARG A 1 98 ? 6.852 -10.424 -1.262 1.00 95.06 98 ARG A N 1
ATOM 762 C CA . ARG A 1 98 ? 5.716 -11.171 -1.844 1.00 95.06 98 ARG A CA 1
ATOM 763 C C . ARG A 1 98 ? 5.796 -12.683 -1.618 1.00 95.06 98 ARG A C 1
ATOM 765 O O . ARG A 1 98 ? 4.820 -13.387 -1.862 1.00 95.06 98 ARG A O 1
ATOM 772 N N . ALA A 1 99 ? 6.935 -13.199 -1.151 1.00 95.38 99 ALA A N 1
ATOM 773 C CA . ALA A 1 99 ? 7.037 -14.594 -0.733 1.00 95.38 99 ALA A CA 1
ATOM 774 C C . ALA A 1 99 ? 6.209 -14.873 0.535 1.00 95.38 99 ALA A C 1
ATOM 776 O O . ALA A 1 99 ? 5.741 -15.998 0.719 1.00 95.38 99 ALA A O 1
ATOM 777 N N . LEU A 1 100 ? 5.981 -13.851 1.372 1.00 95.31 100 LEU A N 1
ATOM 778 C CA . LEU A 1 100 ? 5.178 -13.964 2.589 1.00 95.31 100 LEU A CA 1
ATOM 779 C C . LEU A 1 100 ? 3.713 -14.288 2.250 1.00 95.31 100 LEU A C 1
ATOM 781 O O . LEU A 1 100 ? 3.122 -13.590 1.424 1.00 95.31 100 LEU A O 1
ATOM 785 N N . PRO A 1 101 ? 3.093 -15.288 2.908 1.00 94.81 101 PRO A N 1
ATOM 786 C CA . PRO A 1 101 ? 1.761 -15.772 2.546 1.00 94.81 101 PRO A CA 1
ATOM 787 C C . PRO A 1 101 ? 0.697 -14.675 2.638 1.00 94.81 101 PRO A C 1
ATOM 789 O O . PRO A 1 101 ? -0.080 -14.502 1.708 1.00 94.81 101 PRO A O 1
ATOM 792 N N . CYS A 1 102 ? 0.729 -13.848 3.686 1.00 95.56 102 CYS A N 1
ATOM 793 C CA . CYS A 1 102 ? -0.246 -12.770 3.871 1.00 95.56 102 CYS A CA 1
ATOM 794 C C . CYS A 1 102 ? -0.166 -11.666 2.802 1.00 95.56 102 CYS A C 1
ATOM 796 O O . CYS A 1 102 ? -1.121 -10.916 2.634 1.00 95.56 102 CYS A O 1
ATOM 798 N N . ASN A 1 103 ? 0.961 -11.536 2.093 1.00 97.00 103 ASN A N 1
ATOM 799 C CA . ASN A 1 103 ? 1.126 -10.556 1.015 1.00 97.00 103 ASN A CA 1
ATOM 800 C C . ASN A 1 103 ? 0.700 -11.116 -0.355 1.00 97.00 103 ASN A C 1
ATOM 802 O O . ASN A 1 103 ? 0.721 -10.384 -1.342 1.00 97.00 103 ASN A O 1
ATOM 806 N N . LYS A 1 104 ? 0.326 -12.403 -0.435 1.00 96.94 104 LYS A N 1
ATOM 807 C CA . LYS A 1 104 ? -0.188 -13.038 -1.661 1.00 96.94 104 LYS A CA 1
ATOM 808 C C . LYS A 1 104 ? -1.683 -12.813 -1.872 1.00 96.94 104 LYS A C 1
ATOM 810 O O . LYS A 1 104 ? -2.214 -13.258 -2.882 1.00 96.94 104 LYS A O 1
ATOM 815 N N . GLU A 1 105 ? -2.339 -12.113 -0.959 1.00 97.81 105 GLU A N 1
ATOM 816 C CA . GLU A 1 105 ? -3.755 -11.772 -1.029 1.00 97.81 105 GLU A CA 1
ATOM 817 C C . GLU A 1 105 ? -3.910 -10.263 -0.879 1.00 97.81 105 GLU A C 1
ATOM 819 O O . GLU A 1 105 ? -3.200 -9.625 -0.097 1.00 97.81 105 GLU A O 1
ATOM 824 N N . CYS A 1 106 ? -4.817 -9.681 -1.656 1.00 98.25 106 CYS A N 1
ATOM 825 C CA . CYS A 1 106 ? -5.152 -8.272 -1.583 1.00 98.25 106 CYS A CA 1
ATOM 826 C C . CYS A 1 106 ? -5.691 -7.938 -0.192 1.00 98.25 106 CYS A C 1
ATOM 828 O O . CYS A 1 106 ? -6.595 -8.604 0.305 1.00 98.25 106 CYS A O 1
ATOM 830 N N . PHE A 1 107 ? -5.181 -6.859 0.397 1.00 98.19 107 PHE A N 1
ATOM 831 C CA . PHE A 1 107 ? -5.562 -6.436 1.740 1.00 98.19 107 PHE A CA 1
ATOM 832 C C . PHE A 1 107 ? -7.059 -6.113 1.897 1.00 98.19 107 PHE A C 1
ATOM 834 O O . PHE A 1 107 ? -7.605 -6.335 2.974 1.00 98.19 107 PHE A O 1
ATOM 841 N N . ASP A 1 108 ? -7.714 -5.598 0.852 1.00 97.50 108 ASP A N 1
ATOM 842 C CA . ASP A 1 108 ? -9.126 -5.197 0.938 1.00 97.50 108 ASP A CA 1
ATOM 843 C C . ASP A 1 108 ? -10.111 -6.287 0.520 1.00 97.50 108 ASP A C 1
ATOM 845 O O . ASP A 1 108 ? -11.070 -6.539 1.238 1.00 97.50 108 ASP A O 1
ATOM 849 N N . CYS A 1 109 ? -9.886 -6.944 -0.622 1.00 97.25 109 CYS A N 1
ATOM 850 C CA . CYS A 1 109 ? -10.836 -7.907 -1.189 1.00 97.25 109 CYS A CA 1
ATOM 851 C C . CYS A 1 109 ? -10.369 -9.372 -1.155 1.00 97.25 109 CYS A C 1
ATOM 853 O O . CYS A 1 109 ? -11.111 -10.251 -1.581 1.00 97.25 109 CYS A O 1
ATOM 855 N N . GLY A 1 110 ? -9.137 -9.660 -0.717 1.00 96.62 110 GLY A N 1
ATOM 856 C CA . GLY A 1 110 ? -8.593 -11.025 -0.689 1.00 96.62 110 GLY A CA 1
ATOM 857 C C . GLY A 1 110 ? -8.199 -11.608 -2.055 1.00 96.62 110 GLY A C 1
ATOM 858 O O . GLY A 1 110 ? -7.760 -12.753 -2.124 1.00 96.62 110 GLY A O 1
ATOM 859 N N . ALA A 1 111 ? -8.306 -10.842 -3.149 1.00 97.56 111 ALA A N 1
ATOM 860 C CA . ALA A 1 111 ? -7.884 -11.288 -4.478 1.00 97.56 111 ALA A CA 1
ATOM 861 C C . ALA A 1 111 ? -6.418 -11.757 -4.491 1.00 97.56 111 ALA A C 1
ATOM 863 O O . ALA A 1 111 ? -5.541 -11.135 -3.886 1.00 97.56 111 ALA A O 1
ATOM 864 N N . ARG A 1 112 ? -6.144 -12.856 -5.196 1.00 97.00 112 ARG A N 1
ATOM 865 C CA . ARG A 1 112 ? -4.821 -13.492 -5.204 1.00 97.00 112 ARG A CA 1
ATOM 866 C C . ARG A 1 112 ? -3.791 -12.680 -5.986 1.00 97.00 112 ARG A C 1
ATOM 868 O O . ARG A 1 112 ? -4.112 -11.998 -6.954 1.00 97.00 112 ARG A O 1
ATOM 875 N N . ASN A 1 113 ? -2.536 -12.819 -5.574 1.00 94.56 113 ASN A N 1
ATOM 876 C CA . ASN A 1 113 ? -1.345 -12.270 -6.218 1.00 94.56 113 ASN A CA 1
ATOM 877 C C . ASN A 1 113 ? -1.445 -10.761 -6.531 1.00 94.56 113 ASN A C 1
ATOM 879 O O . ASN A 1 113 ? -1.258 -10.360 -7.683 1.00 94.56 113 ASN A O 1
ATOM 883 N N . PRO A 1 114 ? -1.689 -9.904 -5.520 1.00 97.56 114 PRO A N 1
ATOM 884 C CA . PRO A 1 114 ? -1.737 -8.461 -5.717 1.00 97.56 114 PRO A CA 1
ATOM 885 C C . PRO A 1 114 ? -0.414 -7.931 -6.295 1.00 97.56 114 PRO A C 1
ATOM 887 O O . PRO A 1 114 ? 0.672 -8.179 -5.765 1.00 97.56 114 PRO A O 1
ATOM 890 N N . SER A 1 115 ? -0.508 -7.188 -7.397 1.00 96.62 115 SER A N 1
ATOM 891 C CA . SER A 1 115 ? 0.633 -6.559 -8.079 1.00 96.62 115 SER A CA 1
ATOM 892 C C . SER A 1 115 ? 0.773 -5.065 -7.774 1.00 96.62 115 SER A C 1
ATOM 894 O O . SER A 1 115 ? 1.778 -4.452 -8.148 1.00 96.62 115 SER A O 1
ATOM 896 N N . TRP A 1 116 ? -0.188 -4.483 -7.056 1.00 98.25 116 TRP A N 1
ATOM 897 C CA . TRP A 1 116 ? -0.189 -3.088 -6.634 1.00 98.25 116 TRP A CA 1
ATOM 898 C C . TRP A 1 116 ? 0.068 -2.975 -5.136 1.00 98.25 116 TRP A C 1
ATOM 900 O O . TRP A 1 116 ? -0.118 -3.921 -4.370 1.00 98.25 116 TRP A O 1
ATOM 910 N N . ALA A 1 117 ? 0.519 -1.803 -4.713 1.00 98.25 117 ALA A N 1
ATOM 911 C CA . ALA A 1 117 ? 0.795 -1.509 -3.323 1.00 98.25 117 ALA A CA 1
ATOM 912 C C . ALA A 1 117 ? 0.337 -0.099 -2.957 1.00 98.25 117 ALA A C 1
ATOM 914 O O . ALA A 1 117 ? 0.460 0.838 -3.751 1.00 98.25 117 ALA A O 1
ATOM 915 N N . SER A 1 118 ? -0.139 0.054 -1.723 1.00 98.38 118 SER A N 1
ATOM 916 C CA . SER A 1 118 ? -0.266 1.361 -1.088 1.00 98.38 118 SER A CA 1
ATOM 917 C C . SER A 1 118 ? 0.927 1.567 -0.166 1.00 98.38 118 SER A C 1
ATOM 919 O O . SER A 1 118 ? 1.032 0.941 0.891 1.00 98.38 118 SER A O 1
ATOM 921 N N . VAL A 1 119 ? 1.837 2.451 -0.569 1.00 98.12 119 VAL A N 1
ATOM 922 C CA . VAL A 1 119 ? 3.096 2.710 0.141 1.00 98.12 119 VAL A CA 1
ATOM 923 C C . VAL A 1 119 ? 2.839 3.348 1.503 1.00 98.12 119 VAL A C 1
ATOM 925 O O . VAL A 1 119 ? 3.511 3.028 2.480 1.00 98.12 119 VAL A O 1
ATOM 928 N N . THR A 1 120 ? 1.818 4.202 1.586 1.00 97.69 120 THR A N 1
ATOM 929 C CA . THR A 1 120 ? 1.411 4.891 2.816 1.00 97.69 120 THR A CA 1
ATOM 930 C C . THR A 1 120 ? 1.146 3.913 3.965 1.00 97.69 120 THR A C 1
ATOM 932 O O . THR A 1 120 ? 1.570 4.164 5.092 1.00 97.69 120 THR A O 1
ATOM 935 N N . TYR A 1 121 ? 0.523 2.769 3.670 1.00 98.12 121 TYR A N 1
ATOM 936 C CA . TYR A 1 121 ? 0.257 1.705 4.645 1.00 98.12 121 TYR A CA 1
ATOM 937 C C . TYR A 1 121 ? 1.223 0.515 4.501 1.00 98.12 121 TYR A C 1
ATOM 939 O O . TYR A 1 121 ? 1.176 -0.418 5.290 1.00 98.12 121 TYR A O 1
ATOM 947 N N . GLY A 1 122 ? 2.099 0.489 3.499 1.00 97.88 122 GLY A N 1
ATOM 948 C CA . GLY A 1 122 ? 2.964 -0.665 3.258 1.00 97.88 122 GLY A CA 1
ATOM 949 C C . GLY A 1 122 ? 2.191 -1.961 2.962 1.00 97.88 122 GLY A C 1
ATOM 950 O O . GLY A 1 122 ? 2.623 -3.027 3.396 1.00 97.88 122 GLY A O 1
ATOM 951 N N . ILE A 1 123 ? 1.038 -1.883 2.289 1.00 98.44 123 ILE A N 1
ATOM 952 C CA . ILE A 1 123 ? 0.151 -3.029 1.992 1.00 98.44 123 ILE A CA 1
ATOM 953 C C . ILE A 1 123 ? 0.127 -3.360 0.498 1.00 98.44 123 ILE A C 1
ATOM 955 O O . ILE A 1 123 ? 0.371 -2.489 -0.337 1.00 98.44 123 ILE A O 1
ATOM 959 N N . TYR A 1 124 ? -0.230 -4.601 0.170 1.00 98.50 124 TYR A N 1
ATOM 960 C CA . TYR A 1 124 ? -0.443 -5.090 -1.191 1.00 98.50 124 TYR A CA 1
ATOM 961 C C . TYR A 1 124 ? -1.934 -5.166 -1.518 1.00 98.50 124 TYR A C 1
ATOM 963 O O . TYR A 1 124 ? -2.718 -5.734 -0.752 1.00 98.50 124 TYR A O 1
ATOM 971 N N . ILE A 1 125 ? -2.303 -4.623 -2.675 1.00 98.56 125 ILE A N 1
ATOM 972 C CA . ILE A 1 125 ? -3.677 -4.523 -3.174 1.00 98.56 125 ILE A CA 1
ATOM 973 C C . ILE A 1 125 ? -3.765 -4.996 -4.634 1.00 98.56 125 ILE A C 1
ATOM 975 O O . ILE A 1 125 ? -2.771 -4.997 -5.364 1.00 98.56 125 ILE A O 1
ATOM 979 N N . CYS A 1 126 ? -4.940 -5.452 -5.068 1.00 98.31 126 CYS A N 1
ATOM 980 C CA . CYS A 1 126 ? -5.172 -5.797 -6.470 1.00 98.31 126 CYS A CA 1
ATOM 981 C C . CYS A 1 126 ? -5.337 -4.533 -7.328 1.00 98.31 126 CYS A C 1
ATOM 983 O O . CYS A 1 126 ? -5.377 -3.412 -6.817 1.00 98.31 126 CYS A O 1
ATOM 985 N N . ILE A 1 127 ? -5.433 -4.716 -8.646 1.00 97.44 127 ILE A N 1
ATOM 986 C CA . ILE A 1 127 ? -5.624 -3.609 -9.588 1.00 97.44 127 ILE A CA 1
ATOM 987 C C . ILE A 1 127 ? -6.932 -2.845 -9.335 1.00 97.44 127 ILE A C 1
ATOM 989 O O . ILE A 1 127 ? -6.915 -1.615 -9.340 1.00 97.44 127 ILE A O 1
ATOM 993 N N . ASP A 1 128 ? -8.019 -3.538 -9.000 1.00 98.12 128 ASP A N 1
ATOM 994 C CA . ASP A 1 128 ? -9.328 -2.912 -8.771 1.00 98.12 128 ASP A CA 1
ATOM 995 C C . ASP A 1 128 ? -9.329 -2.080 -7.484 1.00 98.12 128 ASP A C 1
ATOM 997 O O . ASP A 1 128 ? -9.684 -0.900 -7.486 1.00 98.12 128 ASP A O 1
ATOM 1001 N N . CYS A 1 129 ? -8.811 -2.640 -6.386 1.00 98.38 129 CYS A N 1
ATOM 1002 C CA . CYS A 1 129 ? -8.637 -1.896 -5.138 1.00 98.38 129 CYS A CA 1
ATOM 1003 C C . CYS A 1 129 ? -7.647 -0.736 -5.310 1.00 98.38 129 CYS A C 1
ATOM 1005 O O . CYS A 1 129 ? -7.812 0.310 -4.687 1.00 98.38 129 CYS A O 1
ATOM 1007 N N . SER A 1 130 ? -6.661 -0.852 -6.207 1.00 98.12 130 SER A N 1
ATOM 1008 C CA . SER A 1 130 ? -5.779 0.272 -6.532 1.00 98.12 130 SER A CA 1
ATOM 1009 C C . SER A 1 130 ? -6.547 1.468 -7.111 1.00 98.12 130 SER A C 1
ATOM 1011 O O . SER A 1 130 ? -6.204 2.606 -6.791 1.00 98.12 130 SER A O 1
ATOM 1013 N N . ALA A 1 131 ? -7.611 1.239 -7.891 1.00 97.88 131 ALA A N 1
ATOM 1014 C CA . ALA A 1 131 ? -8.476 2.304 -8.397 1.00 97.88 131 ALA A CA 1
ATOM 1015 C C . ALA A 1 131 ? -9.286 2.958 -7.266 1.00 97.88 131 ALA A C 1
ATOM 1017 O O . ALA A 1 131 ? -9.319 4.184 -7.165 1.00 97.88 131 ALA A O 1
ATOM 1018 N N . VAL A 1 132 ? -9.836 2.158 -6.347 1.00 98.25 132 VAL A N 1
ATOM 1019 C CA . VAL A 1 132 ? -10.523 2.669 -5.145 1.00 98.25 132 VAL A CA 1
ATOM 1020 C C . VAL A 1 132 ? -9.586 3.548 -4.315 1.00 98.25 132 VAL A C 1
ATOM 1022 O O . VAL A 1 132 ? -9.942 4.662 -3.934 1.00 98.25 132 VAL A O 1
ATOM 1025 N N . HIS A 1 133 ? -8.350 3.098 -4.099 1.00 98.31 133 HIS A N 1
ATOM 1026 C CA . HIS A 1 133 ? -7.346 3.866 -3.370 1.00 98.31 133 HIS A CA 1
ATOM 1027 C C . HIS A 1 133 ? -6.944 5.173 -4.063 1.00 98.31 133 HIS A C 1
ATOM 1029 O O . HIS A 1 133 ? -6.604 6.138 -3.378 1.00 98.31 133 HIS A O 1
ATOM 1035 N N . ARG A 1 134 ? -6.975 5.234 -5.400 1.00 97.88 134 ARG A N 1
ATOM 1036 C CA . ARG A 1 134 ? -6.736 6.484 -6.142 1.00 97.88 134 ARG A CA 1
ATOM 1037 C C . ARG A 1 134 ? -7.847 7.504 -5.889 1.00 97.88 134 ARG A C 1
ATOM 1039 O O . ARG A 1 134 ? -7.532 8.680 -5.731 1.00 97.88 134 ARG A O 1
ATOM 1046 N N . ASN A 1 135 ? -9.097 7.055 -5.756 1.00 97.75 135 ASN A N 1
ATOM 1047 C CA . ASN A 1 135 ? -10.244 7.919 -5.448 1.00 97.75 135 ASN A CA 1
ATOM 1048 C C . ASN A 1 135 ? -10.203 8.502 -4.022 1.00 97.75 135 ASN A C 1
ATOM 1050 O O . ASN A 1 135 ? -10.800 9.544 -3.780 1.00 97.75 135 ASN A O 1
ATOM 1054 N N . LEU A 1 136 ? -9.475 7.875 -3.086 1.00 97.19 136 LEU A N 1
ATOM 1055 C CA . LEU A 1 136 ? -9.217 8.445 -1.751 1.00 97.19 136 LEU A CA 1
ATOM 1056 C C . LEU A 1 136 ? -8.280 9.664 -1.807 1.00 97.19 136 LEU A C 1
ATOM 1058 O O . LEU A 1 136 ? -8.267 10.493 -0.903 1.00 97.19 136 LEU A O 1
ATOM 1062 N N . GLY A 1 137 ? -7.463 9.765 -2.854 1.00 97.25 137 GLY A N 1
ATOM 1063 C CA . GLY A 1 137 ? -6.469 10.815 -3.006 1.00 97.25 137 GLY A CA 1
ATOM 1064 C C . GLY A 1 137 ? -5.100 10.477 -2.408 1.00 97.25 137 GLY A C 1
ATOM 1065 O O . GLY A 1 137 ? -4.933 9.700 -1.463 1.00 97.25 137 GLY A O 1
ATOM 1066 N N . VAL A 1 138 ? -4.082 11.126 -2.976 1.00 96.69 138 VAL A N 1
ATOM 1067 C CA . VAL A 1 138 ? -2.656 10.861 -2.716 1.00 96.69 138 VAL A CA 1
ATOM 1068 C C . VAL A 1 138 ? -2.238 11.111 -1.262 1.00 96.69 138 VAL A C 1
ATOM 1070 O O . VAL A 1 138 ? -1.330 10.462 -0.745 1.00 96.69 138 VAL A O 1
ATOM 1073 N N . HIS A 1 139 ? -2.927 12.034 -0.588 1.00 94.00 139 HIS A N 1
ATOM 1074 C CA . HIS A 1 139 ? -2.691 12.396 0.805 1.00 94.00 139 HIS A CA 1
ATOM 1075 C C . HIS A 1 139 ? -3.265 11.368 1.790 1.00 94.00 139 HIS A C 1
ATOM 1077 O O . HIS A 1 139 ? -2.920 11.429 2.967 1.00 94.00 139 HIS A O 1
ATOM 1083 N N . ILE A 1 140 ? -4.108 10.431 1.337 1.00 96.81 140 ILE A N 1
ATOM 1084 C CA . ILE A 1 140 ? -4.622 9.307 2.136 1.00 96.81 140 ILE A CA 1
ATOM 1085 C C . ILE A 1 140 ? -3.869 8.028 1.787 1.00 96.81 140 ILE A C 1
ATOM 1087 O O . ILE A 1 140 ? -3.409 7.316 2.682 1.00 96.81 140 ILE A O 1
ATOM 1091 N N . SER A 1 141 ? -3.735 7.738 0.494 1.00 97.62 141 SER A N 1
ATOM 1092 C CA . SER A 1 141 ? -3.079 6.534 -0.001 1.00 97.62 141 SER A CA 1
ATOM 1093 C C . SER A 1 141 ? -2.229 6.827 -1.232 1.00 97.62 141 SER A C 1
ATOM 1095 O O . SER A 1 141 ? -2.742 7.098 -2.315 1.00 97.62 141 SER A O 1
ATOM 1097 N N . PHE A 1 142 ? -0.917 6.655 -1.096 1.00 98.00 142 PHE A N 1
ATOM 1098 C CA . PHE A 1 142 ? 0.018 6.705 -2.212 1.00 98.00 142 PHE A CA 1
ATOM 1099 C C . PHE A 1 142 ? 0.148 5.327 -2.872 1.00 98.00 142 PHE A C 1
ATOM 1101 O O . PHE A 1 142 ? 0.731 4.410 -2.291 1.00 98.00 142 PHE A O 1
ATOM 1108 N N . VAL A 1 143 ? -0.404 5.178 -4.078 1.00 98.19 143 VAL A N 1
ATOM 1109 C CA . VAL A 1 143 ? -0.473 3.903 -4.814 1.00 98.19 143 VAL A CA 1
ATOM 1110 C C . VAL A 1 143 ? 0.654 3.789 -5.842 1.00 98.19 143 VAL A C 1
ATOM 1112 O O . VAL A 1 143 ? 0.891 4.722 -6.609 1.00 98.19 143 VAL A O 1
ATOM 1115 N N . ARG A 1 144 ? 1.309 2.625 -5.897 1.00 97.81 144 ARG A N 1
ATOM 1116 C CA . ARG A 1 144 ? 2.328 2.264 -6.898 1.00 97.81 144 ARG A CA 1
ATOM 1117 C C . ARG A 1 144 ? 2.199 0.800 -7.312 1.00 97.81 144 ARG A C 1
ATOM 1119 O O . ARG A 1 144 ? 1.789 -0.047 -6.521 1.00 97.81 144 ARG A O 1
ATOM 1126 N N . SER A 1 145 ? 2.563 0.491 -8.548 1.00 97.19 145 SER A N 1
ATOM 1127 C CA . SER A 1 145 ? 2.713 -0.874 -9.040 1.00 97.19 145 SER A CA 1
ATOM 1128 C C . SER A 1 145 ? 4.059 -1.449 -8.607 1.00 97.19 145 SER A C 1
ATOM 1130 O O . SER A 1 145 ? 5.103 -0.820 -8.746 1.00 97.19 145 SER A O 1
ATOM 1132 N N . THR A 1 146 ? 4.057 -2.682 -8.114 1.00 96.00 146 THR A N 1
ATOM 1133 C CA . THR A 1 146 ? 5.295 -3.379 -7.721 1.00 96.00 146 THR A CA 1
ATOM 1134 C C . THR A 1 146 ? 6.059 -3.947 -8.919 1.00 96.00 146 THR A C 1
ATOM 1136 O O . THR A 1 146 ? 7.214 -4.343 -8.782 1.00 96.00 146 THR A O 1
ATOM 1139 N N . THR A 1 147 ? 5.419 -4.004 -10.092 1.00 93.06 147 THR A N 1
ATOM 1140 C CA . THR A 1 147 ? 5.984 -4.571 -11.323 1.00 93.06 147 THR A CA 1
ATOM 1141 C C . THR A 1 147 ? 6.166 -3.536 -12.428 1.00 93.06 147 THR A C 1
ATOM 1143 O O . THR A 1 147 ? 7.150 -3.620 -13.160 1.00 93.06 147 THR A O 1
ATOM 1146 N N . LEU A 1 148 ? 5.240 -2.578 -12.561 1.00 94.19 148 LEU A N 1
ATOM 1147 C CA . LEU A 1 148 ? 5.245 -1.589 -13.645 1.00 94.19 148 LEU A CA 1
ATOM 1148 C C . LEU A 1 148 ? 6.003 -0.305 -13.278 1.00 94.19 148 LEU A C 1
ATOM 1150 O O . LEU A 1 148 ? 6.637 0.293 -14.144 1.00 94.19 148 LEU A O 1
ATOM 1154 N N . ASP A 1 149 ? 5.971 0.125 -12.010 1.00 93.88 149 ASP A N 1
ATOM 1155 C CA . ASP A 1 149 ? 6.700 1.321 -11.584 1.00 93.88 149 ASP A CA 1
ATOM 1156 C C . ASP A 1 149 ? 8.172 0.992 -11.320 1.00 93.88 149 ASP A C 1
ATOM 1158 O O . ASP A 1 149 ? 8.510 0.204 -10.437 1.00 93.88 149 ASP A O 1
ATOM 1162 N N . THR A 1 150 ? 9.062 1.657 -12.053 1.00 90.88 150 THR A N 1
ATOM 1163 C CA . THR A 1 150 ? 10.519 1.565 -11.864 1.00 90.88 150 THR A CA 1
ATOM 1164 C C . THR A 1 150 ? 11.068 2.644 -10.934 1.00 90.88 150 THR A C 1
ATOM 1166 O O . THR A 1 150 ? 12.183 2.520 -10.438 1.00 90.88 150 THR A O 1
ATOM 1169 N N . LYS A 1 151 ? 10.287 3.699 -10.676 1.00 93.44 151 LYS A N 1
ATOM 1170 C CA . LYS A 1 151 ? 10.679 4.848 -9.851 1.00 93.44 151 LYS A CA 1
ATOM 1171 C C . LYS A 1 151 ? 10.218 4.659 -8.406 1.00 93.44 151 LYS A C 1
ATOM 1173 O O . LYS A 1 151 ? 9.204 5.228 -8.000 1.00 93.44 151 LYS A O 1
ATOM 1178 N N . TRP A 1 152 ? 10.972 3.866 -7.652 1.00 95.69 152 TRP A N 1
ATOM 1179 C CA . TRP A 1 152 ? 10.815 3.717 -6.204 1.00 95.69 152 TRP A CA 1
ATOM 1180 C C . TRP A 1 152 ? 11.928 4.456 -5.470 1.00 95.69 152 TRP A C 1
ATOM 1182 O O . TRP A 1 152 ? 13.054 4.515 -5.951 1.00 95.69 152 TRP A O 1
ATOM 1192 N N . THR A 1 153 ? 11.629 5.000 -4.293 1.00 94.62 153 THR A N 1
ATOM 1193 C CA . THR A 1 153 ? 12.663 5.503 -3.378 1.00 94.62 153 THR A CA 1
ATOM 1194 C C . THR A 1 153 ? 12.952 4.473 -2.294 1.00 94.62 153 THR A C 1
ATOM 1196 O O . THR A 1 153 ? 12.094 3.657 -1.944 1.00 94.62 153 THR A O 1
ATOM 1199 N N . TRP A 1 154 ? 14.140 4.528 -1.697 1.00 93.75 154 TRP A N 1
ATOM 1200 C CA . TRP A 1 154 ? 14.479 3.660 -0.570 1.00 93.75 154 TRP A CA 1
ATOM 1201 C C . TRP A 1 154 ? 13.527 3.813 0.611 1.00 93.75 154 TRP A C 1
ATOM 1203 O O . TRP A 1 154 ? 13.181 2.821 1.246 1.00 93.75 154 TRP A O 1
ATOM 1213 N N . LEU A 1 155 ? 13.055 5.031 0.888 1.00 93.69 155 LEU A N 1
ATOM 1214 C CA . LEU A 1 155 ? 12.054 5.268 1.927 1.00 93.69 155 LEU A CA 1
ATOM 1215 C C . LEU A 1 155 ? 10.749 4.510 1.638 1.00 93.69 155 LEU A C 1
ATOM 1217 O O . LEU A 1 155 ? 10.168 3.906 2.537 1.00 93.69 155 LEU A O 1
ATOM 1221 N N . GLN A 1 156 ? 10.309 4.485 0.377 1.00 96.12 156 GLN A N 1
ATOM 1222 C CA . GLN A 1 156 ? 9.114 3.744 -0.032 1.00 96.12 156 GLN A CA 1
ATOM 1223 C C . GLN A 1 156 ? 9.324 2.228 0.085 1.00 96.12 156 GLN A C 1
ATOM 1225 O O . GLN A 1 156 ? 8.444 1.524 0.579 1.00 96.12 156 GLN A O 1
ATOM 1230 N N . LEU A 1 157 ? 10.496 1.717 -0.308 1.00 96.06 157 LEU A N 1
ATOM 1231 C CA . LEU A 1 157 ? 10.837 0.299 -0.136 1.00 96.06 157 LEU A CA 1
ATOM 1232 C C . LEU A 1 157 ? 10.868 -0.098 1.347 1.00 96.06 157 LEU A C 1
ATOM 1234 O O . LEU A 1 157 ? 10.300 -1.125 1.722 1.00 96.06 157 LEU A O 1
ATOM 1238 N N . ARG A 1 158 ? 11.452 0.743 2.206 1.00 95.31 158 ARG A N 1
ATOM 1239 C CA . ARG A 1 158 ? 11.458 0.554 3.663 1.00 95.31 158 ARG A CA 1
ATOM 1240 C C . ARG A 1 158 ? 10.049 0.577 4.245 1.00 95.31 158 ARG A C 1
ATOM 1242 O O . ARG A 1 158 ? 9.724 -0.278 5.064 1.00 95.31 158 ARG A O 1
ATOM 1249 N N . ALA A 1 159 ? 9.180 1.472 3.773 1.00 96.44 159 ALA A N 1
ATOM 1250 C CA . ALA A 1 159 ? 7.771 1.498 4.169 1.00 96.44 159 ALA A CA 1
ATOM 1251 C C . ALA A 1 159 ? 7.059 0.163 3.869 1.00 96.44 159 ALA A C 1
ATOM 1253 O O . ALA A 1 159 ? 6.273 -0.314 4.688 1.00 96.44 159 ALA A O 1
ATOM 1254 N N . MET A 1 160 ? 7.381 -0.486 2.743 1.00 97.44 160 MET A N 1
ATOM 1255 C CA . MET A 1 160 ? 6.869 -1.825 2.419 1.00 97.44 160 MET A CA 1
ATOM 1256 C C . MET A 1 160 ? 7.465 -2.931 3.311 1.00 97.44 160 MET A C 1
ATOM 1258 O O . MET A 1 160 ? 6.780 -3.911 3.600 1.00 97.44 160 MET A O 1
ATOM 1262 N N . GLN A 1 161 ? 8.715 -2.792 3.764 1.00 95.62 161 GLN A N 1
ATOM 1263 C CA . GLN A 1 161 ? 9.379 -3.755 4.658 1.00 95.62 161 GLN A CA 1
ATOM 1264 C C . GLN A 1 161 ? 8.836 -3.689 6.097 1.00 95.62 161 GLN A C 1
ATOM 1266 O O . GLN A 1 161 ? 8.508 -4.717 6.705 1.00 95.62 161 GLN A O 1
ATOM 1271 N N . VAL A 1 162 ? 8.694 -2.481 6.652 1.00 96.00 162 VAL A N 1
ATOM 1272 C CA . VAL A 1 162 ? 8.191 -2.283 8.025 1.00 96.00 162 VAL A CA 1
ATOM 1273 C C . VAL A 1 162 ? 6.678 -2.489 8.135 1.00 96.00 162 VAL A C 1
ATOM 1275 O O . VAL A 1 162 ? 6.189 -2.831 9.222 1.00 96.00 162 VAL A O 1
ATOM 1278 N N . GLY A 1 163 ? 5.960 -2.341 7.019 1.00 96.56 163 GLY A N 1
ATOM 1279 C CA . GLY A 1 163 ? 4.545 -2.662 6.851 1.00 96.56 163 GLY A CA 1
ATOM 1280 C C . GLY A 1 163 ? 4.290 -4.155 6.612 1.00 96.56 163 GLY A C 1
ATOM 1281 O O . GLY A 1 163 ? 4.837 -5.022 7.305 1.00 96.56 163 GLY A O 1
ATOM 1282 N N . GLY A 1 164 ? 3.432 -4.448 5.639 1.00 96.81 164 GLY A N 1
ATOM 1283 C CA . GLY A 1 164 ? 2.963 -5.779 5.260 1.00 96.81 164 GLY A CA 1
ATOM 1284 C C . GLY A 1 164 ? 1.518 -6.042 5.692 1.00 96.81 164 GLY A C 1
ATOM 1285 O O . GLY A 1 164 ? 1.071 -5.582 6.748 1.00 96.81 164 GLY A O 1
ATOM 1286 N N . ASN A 1 165 ? 0.800 -6.845 4.903 1.00 97.94 165 ASN A N 1
ATOM 1287 C CA . ASN A 1 165 ? -0.643 -7.065 5.062 1.00 97.94 165 ASN A CA 1
ATOM 1288 C C . ASN A 1 165 ? -1.002 -7.658 6.428 1.00 97.94 165 ASN A C 1
ATOM 1290 O O . ASN A 1 165 ? -1.962 -7.221 7.055 1.00 97.94 165 ASN A O 1
ATOM 1294 N N . ALA A 1 166 ? -0.197 -8.597 6.937 1.00 97.12 166 ALA A N 1
ATOM 1295 C CA . ALA A 1 166 ? -0.407 -9.186 8.261 1.00 97.12 166 ALA A CA 1
ATOM 1296 C C . ALA A 1 166 ? -0.347 -8.135 9.381 1.00 97.12 166 ALA A C 1
ATOM 1298 O O . ALA A 1 166 ? -1.208 -8.099 10.260 1.00 97.12 166 ALA A O 1
ATOM 1299 N N . LYS A 1 167 ? 0.660 -7.250 9.334 1.00 97.06 167 LYS A N 1
ATOM 1300 C CA . LYS A 1 167 ? 0.849 -6.207 10.350 1.00 97.06 167 LYS A CA 1
ATOM 1301 C C . LYS A 1 167 ? -0.276 -5.181 10.290 1.00 97.06 167 LYS A C 1
ATOM 1303 O O . LYS A 1 167 ? -0.769 -4.778 11.340 1.00 97.06 167 LYS A O 1
ATOM 1308 N N . ALA A 1 168 ? -0.682 -4.779 9.086 1.00 97.44 168 ALA A N 1
ATOM 1309 C CA . ALA A 1 168 ? -1.813 -3.880 8.899 1.00 97.44 168 ALA A CA 1
ATOM 1310 C C . ALA A 1 168 ? -3.106 -4.516 9.426 1.00 97.44 168 ALA A C 1
ATOM 1312 O O . ALA A 1 168 ? -3.780 -3.916 10.255 1.00 97.44 168 ALA A O 1
ATOM 1313 N N . ASN A 1 169 ? -3.410 -5.760 9.053 1.00 96.62 169 ASN A N 1
ATOM 1314 C CA . ASN A 1 169 ? -4.644 -6.427 9.473 1.00 96.62 169 ASN A CA 1
ATOM 1315 C C . ASN A 1 169 ? -4.740 -6.539 11.004 1.00 96.62 169 ASN A C 1
ATOM 1317 O O . ASN A 1 169 ? -5.751 -6.174 11.600 1.00 96.62 169 ASN A O 1
ATOM 1321 N N . ASN A 1 170 ? -3.652 -6.955 11.658 1.00 97.00 170 ASN A N 1
ATOM 1322 C CA . ASN A 1 170 ? -3.597 -7.032 13.119 1.00 97.00 170 ASN A CA 1
ATOM 1323 C C . ASN A 1 170 ? -3.762 -5.658 13.777 1.00 97.00 170 ASN A C 1
ATOM 1325 O O . ASN A 1 170 ? -4.461 -5.536 14.781 1.00 97.00 170 ASN A O 1
ATOM 1329 N N . PHE A 1 171 ? -3.151 -4.616 13.207 1.00 97.62 171 PHE A N 1
ATOM 1330 C CA . PHE A 1 171 ? -3.272 -3.264 13.739 1.00 97.62 171 PHE A CA 1
ATOM 1331 C C . PHE A 1 171 ? -4.705 -2.737 13.636 1.00 97.62 171 PHE A C 1
ATOM 1333 O O . PHE A 1 171 ? -5.236 -2.239 14.626 1.00 97.62 171 PHE A O 1
ATOM 1340 N N . PHE A 1 172 ? -5.343 -2.870 12.471 1.00 96.94 172 PHE A N 1
ATOM 1341 C CA . PHE A 1 172 ? -6.714 -2.404 12.255 1.00 96.94 172 PHE A CA 1
ATOM 1342 C C . PHE A 1 172 ? -7.702 -3.131 13.176 1.00 96.94 172 PHE A C 1
ATOM 1344 O O . PHE A 1 172 ? -8.490 -2.467 13.852 1.00 96.94 172 PHE A O 1
ATOM 1351 N N . LYS A 1 173 ? -7.569 -4.458 13.316 1.00 95.25 173 LYS A N 1
ATOM 1352 C CA . LYS A 1 173 ? -8.369 -5.264 14.254 1.00 95.25 173 LYS A CA 1
ATOM 1353 C C . LYS A 1 173 ? -8.198 -4.819 15.706 1.00 95.25 173 LYS A C 1
ATOM 1355 O O . LYS A 1 173 ? -9.185 -4.643 16.412 1.00 95.25 173 LYS A O 1
ATOM 1360 N N . HIS A 1 174 ? -6.960 -4.589 16.148 1.00 96.69 174 HIS A N 1
ATOM 1361 C CA . HIS A 1 174 ? -6.683 -4.154 17.522 1.00 96.69 174 HIS A CA 1
ATOM 1362 C C . HIS A 1 174 ? -7.260 -2.765 17.841 1.00 96.69 174 HIS A C 1
ATOM 1364 O O . HIS A 1 174 ? -7.586 -2.480 18.987 1.00 96.69 174 HIS A O 1
ATOM 1370 N N . HIS A 1 175 ? -7.424 -1.915 16.825 1.00 96.25 175 HIS A N 1
ATOM 1371 C CA . HIS A 1 175 ? -8.017 -0.582 16.959 1.00 96.25 175 HIS A CA 1
ATOM 1372 C C . HIS A 1 175 ? -9.512 -0.552 16.593 1.00 96.25 175 HIS A C 1
ATOM 1374 O O . HIS A 1 175 ? -10.061 0.526 16.366 1.00 96.25 175 HIS A O 1
ATOM 1380 N N . GLY A 1 176 ? -10.170 -1.716 16.518 1.00 93.62 176 GLY A N 1
ATOM 1381 C CA . GLY A 1 176 ? -11.615 -1.829 16.300 1.00 93.62 176 GLY A CA 1
ATOM 1382 C C . GLY A 1 176 ? -12.092 -1.451 14.893 1.00 93.62 176 GLY A C 1
ATOM 1383 O O . GLY A 1 176 ? -13.278 -1.197 14.703 1.00 93.62 176 GLY A O 1
ATOM 1384 N N . CYS A 1 177 ? -11.202 -1.395 13.899 1.00 93.00 177 CYS A N 1
ATOM 1385 C CA . CYS A 1 177 ? -11.563 -1.068 12.521 1.00 93.00 177 CYS A CA 1
ATOM 1386 C C . CYS A 1 177 ? -11.720 -2.347 11.688 1.00 93.00 177 CYS A C 1
ATOM 1388 O O . CYS A 1 177 ? -10.753 -2.849 11.119 1.00 93.00 177 CYS A O 1
ATOM 1390 N N . ASN A 1 178 ? -12.955 -2.851 11.614 1.00 90.81 178 ASN A N 1
ATOM 1391 C CA . ASN A 1 178 ? -13.314 -4.076 10.883 1.00 90.81 178 ASN A CA 1
ATOM 1392 C C . ASN A 1 178 ? -14.259 -3.810 9.692 1.00 90.81 178 ASN A C 1
ATOM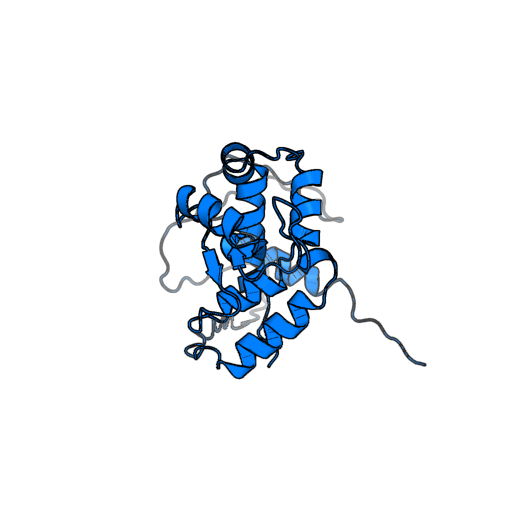 1394 O O . ASN A 1 178 ? -14.954 -4.715 9.244 1.00 90.81 178 ASN A O 1
ATOM 1398 N N . THR A 1 179 ? -14.332 -2.566 9.208 1.00 92.62 179 THR A N 1
ATOM 1399 C CA . THR A 1 179 ? -15.180 -2.218 8.058 1.00 92.62 179 THR A CA 1
ATOM 1400 C C . THR A 1 179 ? -14.522 -2.626 6.740 1.00 92.62 179 THR A C 1
ATOM 1402 O O . THR A 1 179 ? -13.307 -2.489 6.568 1.00 92.62 179 THR A O 1
ATOM 1405 N N . ASN A 1 180 ? -15.346 -3.110 5.811 1.00 90.88 180 ASN A N 1
ATOM 1406 C CA . ASN A 1 180 ? -14.943 -3.427 4.442 1.00 90.88 180 ASN A CA 1
ATOM 1407 C C . ASN A 1 180 ? -15.101 -2.221 3.501 1.00 90.88 180 ASN A C 1
ATOM 1409 O O . ASN A 1 180 ? -14.580 -2.246 2.389 1.00 90.88 180 ASN A O 1
ATOM 1413 N N . ASP A 1 181 ? -15.795 -1.164 3.937 1.00 95.00 181 ASP A N 1
ATOM 1414 C CA . ASP A 1 181 ? -15.927 0.063 3.157 1.00 95.00 181 ASP A CA 1
ATOM 1415 C C . ASP A 1 181 ? -14.615 0.857 3.185 1.00 95.00 181 ASP A C 1
ATOM 1417 O O . ASP A 1 181 ? -14.130 1.263 4.245 1.00 95.00 181 ASP A O 1
ATOM 1421 N N . ALA A 1 182 ? -14.027 1.086 2.009 1.00 95.19 182 ALA A N 1
ATOM 1422 C CA . ALA A 1 182 ? -12.726 1.736 1.893 1.00 95.19 182 ALA A CA 1
ATOM 1423 C C . ALA A 1 182 ? -12.748 3.181 2.419 1.00 95.19 182 ALA A C 1
ATOM 1425 O O . ALA A 1 182 ? -11.795 3.605 3.078 1.00 95.19 182 ALA A O 1
ATOM 1426 N N . GLN A 1 183 ? -13.829 3.931 2.181 1.00 95.19 183 GLN A N 1
ATOM 1427 C CA . GLN A 1 183 ? -13.928 5.319 2.637 1.00 95.19 183 GLN A CA 1
ATOM 1428 C C . GLN A 1 183 ? -13.928 5.387 4.164 1.00 95.19 183 GLN A C 1
ATOM 1430 O O . GLN A 1 183 ? -13.115 6.099 4.754 1.00 95.19 183 GLN A O 1
ATOM 1435 N N . GLN A 1 184 ? -14.761 4.594 4.830 1.00 96.12 184 GLN A N 1
ATOM 1436 C CA . GLN A 1 184 ? -14.797 4.524 6.289 1.00 96.12 184 GLN A CA 1
ATOM 1437 C C . GLN A 1 184 ? -13.485 3.984 6.868 1.00 96.12 184 GLN A C 1
ATOM 1439 O O . GLN A 1 184 ? -12.958 4.536 7.838 1.00 96.12 184 GLN A O 1
ATOM 1444 N N . LYS A 1 185 ? -12.921 2.931 6.264 1.00 97.31 185 LYS A N 1
ATOM 1445 C CA . LYS A 1 185 ? -11.680 2.291 6.721 1.00 97.31 185 LYS A CA 1
ATOM 1446 C C . LYS A 1 185 ? -10.515 3.271 6.723 1.00 97.31 185 LYS A C 1
ATOM 1448 O O . LYS A 1 185 ? -9.841 3.418 7.747 1.00 97.31 185 LYS A O 1
ATOM 1453 N N . TYR A 1 186 ? -10.285 3.961 5.607 1.00 97.69 186 TYR A N 1
ATOM 1454 C CA . TYR A 1 186 ? -9.102 4.802 5.424 1.00 97.69 186 TYR A CA 1
ATOM 1455 C C . TYR A 1 186 ? -9.232 6.212 6.007 1.00 97.69 186 TYR A C 1
ATOM 1457 O O . TYR A 1 186 ? -8.201 6.818 6.301 1.00 97.69 186 TYR A O 1
ATOM 1465 N N . ASN A 1 187 ? -10.452 6.683 6.286 1.00 96.06 187 ASN A N 1
ATOM 1466 C CA . ASN A 1 187 ? -10.692 7.908 7.061 1.00 96.06 187 ASN A CA 1
ATOM 1467 C C . ASN A 1 187 ? -10.767 7.668 8.583 1.00 96.06 187 ASN A C 1
ATOM 1469 O O . ASN A 1 187 ? -10.879 8.614 9.364 1.00 96.06 187 ASN A O 1
ATOM 1473 N N . SER A 1 188 ? -10.687 6.414 9.035 1.00 96.69 188 SER A N 1
ATOM 1474 C CA . SER A 1 188 ? -10.752 6.079 10.459 1.00 96.69 188 SER A CA 1
ATOM 1475 C C . SER A 1 188 ? -9.543 6.583 11.262 1.00 96.69 188 SER A C 1
ATOM 1477 O O . SER A 1 188 ? -8.429 6.762 10.760 1.00 96.69 188 SER A O 1
ATOM 1479 N N . LYS A 1 189 ? -9.724 6.713 12.583 1.00 96.56 189 LYS A N 1
ATOM 1480 C CA . LYS A 1 189 ? -8.622 6.996 13.518 1.00 96.56 189 LYS A CA 1
ATOM 1481 C C . LYS A 1 189 ? -7.523 5.925 13.459 1.00 96.56 189 LYS A C 1
ATOM 1483 O O . LYS A 1 189 ? -6.343 6.263 13.520 1.00 96.56 189 LYS A O 1
ATOM 1488 N N . ALA A 1 190 ? -7.901 4.652 13.313 1.00 97.19 190 ALA A N 1
ATOM 1489 C CA . ALA A 1 190 ? -6.963 3.535 13.195 1.00 97.19 190 ALA A CA 1
ATOM 1490 C C . ALA A 1 190 ? -6.051 3.696 11.971 1.00 97.19 190 ALA A C 1
ATOM 1492 O O . ALA A 1 190 ? -4.833 3.552 12.081 1.00 97.19 190 ALA A O 1
ATOM 1493 N N . SER A 1 191 ? -6.632 4.077 10.832 1.00 97.00 191 SER A N 1
ATOM 1494 C CA . SER A 1 191 ? -5.891 4.377 9.608 1.00 97.00 191 SER A CA 1
ATOM 1495 C C . SER A 1 191 ? -4.838 5.464 9.842 1.00 97.00 191 SER A C 1
ATOM 1497 O O . SER A 1 191 ? -3.650 5.231 9.609 1.00 97.00 191 SER A O 1
ATOM 1499 N N . ASN A 1 192 ? -5.231 6.608 10.410 1.00 97.12 192 ASN A N 1
ATOM 1500 C CA . ASN A 1 192 ? -4.309 7.718 10.674 1.00 97.12 192 ASN A CA 1
ATOM 1501 C C . ASN A 1 192 ? -3.145 7.322 11.597 1.00 97.12 192 ASN A C 1
ATOM 1503 O O . ASN A 1 192 ? -1.989 7.637 11.306 1.00 97.12 192 ASN A O 1
ATOM 1507 N N . LEU A 1 193 ? -3.422 6.572 12.666 1.00 97.50 193 LEU A N 1
ATOM 1508 C CA . LEU A 1 193 ? -2.379 6.070 13.566 1.00 97.50 193 LEU A CA 1
ATOM 1509 C C . LEU A 1 193 ? -1.411 5.123 12.849 1.00 97.50 193 LEU A C 1
ATOM 1511 O O . LEU A 1 193 ? -0.194 5.215 13.037 1.00 97.50 193 LEU A O 1
ATOM 1515 N N . TYR A 1 194 ? -1.929 4.235 11.999 1.00 97.88 194 TYR A N 1
ATOM 1516 C CA . TYR A 1 194 ? -1.090 3.294 11.270 1.00 97.88 194 TYR A CA 1
ATOM 1517 C C . TYR A 1 194 ? -0.190 3.985 10.247 1.00 97.88 194 TYR A C 1
ATOM 1519 O O . TYR A 1 194 ? 0.969 3.598 10.105 1.00 97.88 194 TYR A O 1
ATOM 1527 N N . ARG A 1 195 ? -0.681 5.032 9.576 1.00 96.88 195 ARG A N 1
ATOM 1528 C CA . ARG A 1 195 ? 0.112 5.839 8.637 1.00 96.88 195 ARG A CA 1
ATOM 1529 C C . ARG A 1 195 ? 1.309 6.483 9.318 1.00 96.88 195 ARG A C 1
ATOM 1531 O O . ARG A 1 195 ? 2.433 6.348 8.838 1.00 96.88 195 ARG A O 1
ATOM 1538 N N . VAL A 1 196 ? 1.067 7.143 10.452 1.00 96.06 196 VAL A N 1
ATOM 1539 C CA . VAL A 1 196 ? 2.127 7.777 11.245 1.00 96.06 196 VAL A CA 1
ATOM 1540 C C . VAL A 1 196 ? 3.124 6.722 11.703 1.00 96.06 196 VAL A C 1
ATOM 1542 O O . VAL A 1 196 ? 4.322 6.884 11.488 1.00 96.06 196 VAL A O 1
ATOM 1545 N N . ARG A 1 197 ? 2.642 5.593 12.241 1.00 95.75 197 ARG A N 1
ATOM 1546 C CA . ARG A 1 197 ? 3.503 4.464 12.607 1.00 95.75 197 ARG A CA 1
ATOM 1547 C C . ARG A 1 197 ? 4.356 4.016 11.417 1.00 95.75 197 ARG A C 1
ATOM 1549 O O . ARG A 1 197 ? 5.569 3.920 11.547 1.00 95.75 197 ARG A O 1
ATOM 1556 N N . ASN A 1 198 ? 3.747 3.714 10.274 1.00 95.50 198 ASN A N 1
ATOM 1557 C CA . ASN A 1 198 ? 4.460 3.163 9.125 1.00 95.50 198 ASN A CA 1
ATOM 1558 C C . ASN A 1 198 ? 5.534 4.130 8.610 1.00 95.50 198 ASN A C 1
ATOM 1560 O O . ASN A 1 198 ? 6.670 3.721 8.374 1.00 95.50 198 ASN A O 1
ATOM 1564 N N . PHE A 1 199 ? 5.197 5.420 8.535 1.00 93.75 199 PHE A N 1
ATOM 1565 C CA . PHE A 1 199 ? 6.135 6.473 8.166 1.00 93.75 199 PHE A CA 1
ATOM 1566 C C . PHE A 1 199 ? 7.311 6.555 9.146 1.00 93.75 199 PHE A C 1
ATOM 1568 O O . PHE A 1 199 ? 8.461 6.432 8.732 1.00 93.75 199 PHE A O 1
ATOM 1575 N N . VAL A 1 200 ? 7.039 6.666 10.448 1.00 93.00 200 VAL A N 1
ATOM 1576 C CA . VAL A 1 200 ? 8.078 6.768 11.484 1.00 93.00 200 VAL A CA 1
ATOM 1577 C C . VAL A 1 200 ? 9.006 5.550 11.466 1.00 93.00 200 VAL A C 1
ATOM 1579 O O . VAL A 1 200 ? 10.224 5.705 11.472 1.00 93.00 200 VAL A O 1
ATOM 1582 N N . PHE A 1 201 ? 8.462 4.335 11.378 1.00 92.56 201 PHE A N 1
ATOM 1583 C CA . PHE A 1 201 ? 9.281 3.121 11.320 1.00 92.56 201 PHE A CA 1
ATOM 1584 C C . PHE A 1 201 ? 10.129 3.049 10.044 1.00 92.56 201 PHE A C 1
ATOM 1586 O O . PHE A 1 201 ? 11.281 2.628 10.115 1.00 92.56 201 PHE A O 1
ATOM 1593 N N . SER A 1 202 ? 9.616 3.516 8.900 1.00 91.06 202 SER A N 1
ATOM 1594 C CA . SER A 1 202 ? 10.386 3.536 7.647 1.00 91.06 202 SER A CA 1
ATOM 1595 C C . SER A 1 202 ? 11.615 4.454 7.703 1.00 91.06 202 SER A C 1
ATOM 1597 O O . SER A 1 202 ? 12.591 4.210 6.995 1.00 91.06 202 SER A O 1
ATOM 1599 N N . LEU A 1 203 ? 11.599 5.469 8.578 1.00 88.56 203 LEU A N 1
ATOM 1600 C CA . LEU A 1 203 ? 12.740 6.358 8.817 1.00 88.56 203 LEU A CA 1
ATOM 1601 C C . LEU A 1 203 ? 13.816 5.712 9.701 1.00 88.56 203 LEU A C 1
ATOM 1603 O O . LEU A 1 203 ? 14.997 6.008 9.532 1.00 88.56 203 LEU A O 1
ATOM 1607 N N . PHE A 1 204 ? 13.424 4.842 10.637 1.00 84.25 204 PHE A N 1
ATOM 1608 C CA . PHE A 1 204 ? 14.353 4.172 11.555 1.00 84.25 204 PHE A CA 1
ATOM 1609 C C . PHE A 1 204 ? 14.951 2.883 10.994 1.00 84.25 204 PHE A C 1
ATOM 1611 O O . PHE A 1 204 ? 16.042 2.493 11.419 1.00 84.25 204 PHE A O 1
ATOM 1618 N N . GLU A 1 205 ? 14.269 2.235 10.048 1.00 74.81 205 GLU A N 1
ATOM 1619 C CA . GLU A 1 205 ? 14.811 1.082 9.338 1.00 74.81 205 GLU A CA 1
ATOM 1620 C C . GLU A 1 205 ? 16.039 1.541 8.537 1.00 74.81 205 GLU A C 1
ATOM 1622 O O . GLU A 1 205 ? 15.933 2.289 7.558 1.00 74.81 205 GLU A O 1
ATOM 1627 N N . LYS A 1 206 ? 17.234 1.152 8.991 1.00 59.44 206 LYS A N 1
ATOM 1628 C CA . LYS A 1 206 ? 18.465 1.410 8.244 1.00 59.44 206 LYS A CA 1
ATOM 1629 C C . LYS A 1 206 ? 18.498 0.474 7.046 1.00 59.44 206 LYS A C 1
ATOM 1631 O O . LYS A 1 206 ? 18.282 -0.724 7.200 1.00 59.44 206 LYS A O 1
ATOM 1636 N N . HIS A 1 207 ? 18.807 1.025 5.877 1.00 54.72 207 HIS A N 1
ATOM 1637 C CA . HIS A 1 207 ? 19.154 0.242 4.701 1.00 54.72 207 HIS A CA 1
ATOM 1638 C C . HIS A 1 207 ? 20.311 -0.702 5.074 1.00 54.72 207 HIS A C 1
ATOM 1640 O O . HIS A 1 207 ? 21.413 -0.239 5.369 1.00 54.72 207 HIS A O 1
ATOM 1646 N N . GLN A 1 208 ? 20.037 -2.005 5.167 1.00 47.91 208 GLN A N 1
ATOM 1647 C CA . GLN A 1 208 ? 21.093 -3.007 5.111 1.00 47.91 208 GLN A CA 1
ATOM 1648 C C . GLN A 1 208 ? 21.293 -3.332 3.628 1.00 47.91 208 GLN A C 1
ATOM 1650 O O . GLN A 1 208 ? 20.333 -3.823 3.024 1.00 47.91 208 GLN A O 1
ATOM 1655 N N . PRO A 1 209 ? 22.456 -2.985 3.048 1.00 43.22 209 PRO A N 1
ATOM 1656 C CA . PRO A 1 209 ? 22.784 -3.353 1.675 1.00 43.22 209 PRO A CA 1
ATOM 1657 C C . PRO A 1 209 ? 22.809 -4.878 1.497 1.00 43.22 209 PRO A C 1
ATOM 1659 O O . PRO A 1 209 ? 23.135 -5.590 2.478 1.00 43.22 209 PRO A O 1
#

Organism: Brugia pahangi (NCBI:txid6280)

pLDDT: mean 72.52, std 28.0, range [27.41, 98.56]

Radius of gyration: 22.68 Å; chains: 1; bounding box: 50×55×62 Å

Secondary structure (DSSP, 8-state):
-------THHHHHHHHHHHHHHTTSS-----------TT---------------S-PPP----SS-----------------PPPPHHHHHHHHHHHHHSGGGGB-TTT--BS--EEETTTTEEE-HHHHHHHHHT-TTT--EEETTT-----HHHHHHHHH--HHHHHHHHHHTT-----HHHHHHSHHHHHHHHHHHHHHHHS----

InterPro domains:
  IPR001164 Arf GTPase activating protein [PF01412] (92-199)
  IPR001164 Arf GTPase activating protein [PR00405] (103-122)
  IPR001164 Arf GTPase activating protein [PR00405] (122-139)
  IPR001164 Arf GTPase activating protein [PR00405] (144-165)
  IPR001164 Arf GTPase activating protein [PS50115] (91-209)
  IPR001164 Arf GTPase activating protein [SM00105] (91-209)
  IPR037278 ARFGAP/RecO-like zinc finger [SSF57863] (91-197)
  IPR038508 ArfGAP domain superfamily [G3DSA:1.10.220.150] (77-202)

Sequence (209 aa):
MHFSALTKKQITCKLATQIMCTLQYVHVPALRFRIWLRGTKSLRDVSFHFCGLPSIGRVTLGVGHLVLSVP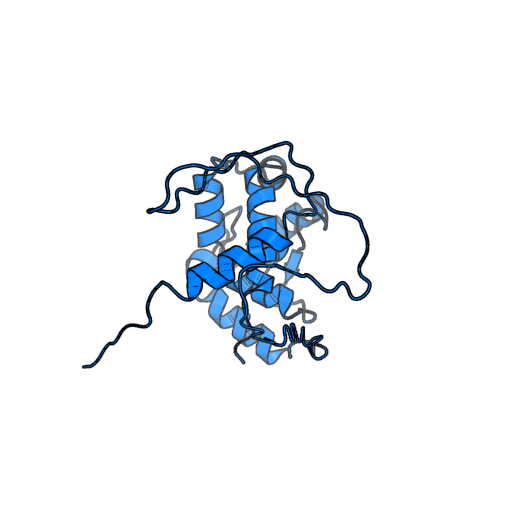IACHFKMGAAEEAPLKADIQTVFRKLRALPCNKECFDCGARNPSWASVTYGIYICIDCSAVHRNLGVHISFVRSTTLDTKWTWLQLRAMQVGGNAKANNFFKHHGCNTNDAQQKYNSKASNLYRVRNFVFSLFEKHQP

Foldseek 3Di:
DDDDDDDPVVVVVVVVVVVVVVVPPDDDPDDDDDDDDPDDDDDDDDDDDDDDDDDDDDDDDDDDDDDPPDPPCPVPPPDDDQDFDALVRLLVLVVVQCVDPQQQAALQPGHGRAQKDFLLQLHGHHPVVLVVQVVVPCVQTPMDGSPPDRGDGLLSSLLNVLHYSVNLVVQCVVVVNPDSDPVCNSPDPSNVVSSVVSNVRSVVDDDDD